Protein 3THF (pdb70)

Sequence (349 aa):
TNLIKQKMDELIKHLNQKIVSLKREQQTISEECSANDRLGQDLFAKLAEKVRPSEASKFRTHVDAVGNITSLLLSLSERLAQTESSLETRQQERGALESKRDLLYEQMEEAQRLKSDIERRGVSIAGLLAKNLSADMCADYDYFINMKAKLIADARDLAVRIKGSEEQLSSLSDANLIKQKMDELIKHLNQKIVSLKREQQTISEECSANDRLGQDLFAKLAEKVRPSEASKFRTHVDAVGNITSLLLSLSERLAQTESSLETRQQERGALESKRDLLYEQMEEAQRLKSDIERRGVSIAGLLAKNLSADMCADYDYFINMKAKLIADARDLAVRIKGSEEQLSSLSDA

CATH classification: 6.10.250.3120

B-factor: mean 75.66, std 25.63, range [20.0, 180.16]

Radius of gyration: 37.49 Å; Cα contacts (8 Å, |Δi|>4): 193; chains: 2; bounding box: 53×54×119 Å

Secondary structure (DSSP, 8-state):
--HHHHHHHHHHHHHHHHHHHHHHHHHHHHHHHHHHHHHHHHHHHHHHHHS-HHHHHHHHHHHHHHHHHHHHHHHHHHHHHHHHHHHHHHHHHHHHHHHHHHHHHHHHHHHHHHHHHHHHHHHHHHHHHHHHS-HHHHHHHHHHHHHHHHHHHHHHHHHHHHHHHHHHHHHHTT-/-HHHHHHHHHHHHHHHHHHHHHHHHHHHHHHHHHHHHHHHHHHHHHHHHS-HHHHHHHHHHHHHHHHHHHHHHHHHHHHHHHHHHHHHHHHHHHHHHHHHHHHHHHHHHHHHHHHHHHHHHHHHHHHHHHHS-HHHHHHHHHHHHHHHHHHHHHHHHHHHHHHHHHHHHHHHH-

GO terms:
  GO:0000902 cell morphogenesis (P, IDA)
  GO:0005911 cell-cell junction (C, IDA)
  GO:0005912 adherens junction (C, IDA)
  GO:0030864 cortical actin cytoskeleton (C, IDA)
  GO:0042249 establishment of planar polarity of embryonic epithelium (P, IMP)
  GO:0030950 establishment or maintenance of actin cytoskeleton polarity (P, IMP)
  GO:0071896 protein localization to adherens junction (P, IMP)
  GO:0090251 protein localization involved in establishment of planar polarity (P, IMP)
  GO:0042803 protein homodimerization activity (F, IDA)
  GO:0016324 apical plasma membrane (C, EXP)
  GO:0051015 actin filament binding (F, IMP)
  GO:0003383 apical constriction (P, IMP)
  GO:0030036 actin cytoskeleton organization (P, IMP)
  GO:0031032 actomyosin structure organization (P, IMP)
  GO:0048598 embryonic morphogenesis (P, IMP)
  GO:0019900 kinase binding (F, IPI)
  GO:0016324 apical plasma membrane (C, IDA)

Organism: Drosophila melanogaster (NCBI:txid7227)

Foldseek 3Di:
DDPVVVVVVVVVVVVVVVVVVVVVVVVVVVVVCVVVVVVVVVVLVVDVVVDDPVVSVVVVVVVVVVVVVVVVVVVVVVVVVVVVVVVVVVVVVVVVVVVVVVVVVVVVVVVVVVVVVVVVVVVVVLVVCVVPHDPVVSVVVVVVVVVVVVVVVVVVVVVVVVVVVVVVVVVVVVD/DCVVVVVVVVVVVVVVVVVVVVVVVVVVVVVVVVVVVVVVVVLVVVVVPDDPVVSVVVVVVVVVVVVVVVVVVVVVVVVVVVVVVVVVVVVVVVVVVVVVVVVVVVVVVVVVVVVVVVVVVVVVLVVCVVPHDPVVSVVVVVVVVVVVVVVVVVVVVVVVVVVVVVVVVVVVVD

Structure (mmCIF, N/CA/C/O backbone):
data_3THF
#
_entry.id   3THF
#
_cell.length_a   72.797
_cell.length_b   85.632
_cell.length_c   92.977
_cell.angle_alpha   90.000
_cell.angle_beta   90.000
_cell.angle_gamma   90.000
#
_symmetry.space_group_name_H-M   'P 21 21 2'
#
loop_
_atom_site.group_PDB
_atom_site.id
_atom_site.type_symbol
_atom_site.label_atom_id
_atom_site.label_alt_id
_atom_site.label_comp_id
_atom_site.label_asym_id
_atom_site.label_entity_id
_atom_site.label_seq_id
_atom_site.pdbx_PDB_ins_code
_atom_site.Cartn_x
_atom_site.Cartn_y
_atom_site.Cartn_z
_atom_site.occupancy
_atom_site.B_iso_or_equiv
_atom_site.auth_seq_id
_atom_site.auth_comp_id
_atom_site.auth_asym_id
_atom_site.auth_atom_id
_atom_site.pdbx_PDB_model_num
ATOM 1 N 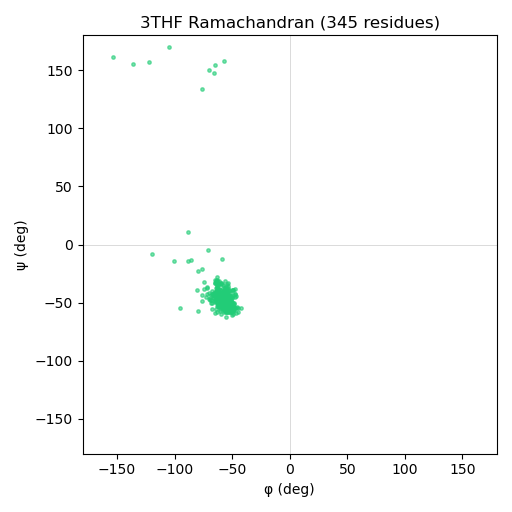N . THR A 1 10 ? 24.787 -24.646 13.165 1.00 95.66 1396 THR A N 1
ATOM 2 C CA . THR A 1 10 ? 24.788 -23.653 12.098 1.00 106.60 1396 THR A CA 1
ATOM 3 C C . THR A 1 10 ? 23.980 -22.419 12.494 1.00 98.20 1396 THR A C 1
ATOM 4 O O . THR A 1 10 ? 22.826 -22.529 12.904 1.00 87.72 1396 THR A O 1
ATOM 8 N N . ASN A 1 11 ? 24.597 -21.247 12.379 1.00 92.28 1397 ASN A N 1
ATOM 9 C CA . ASN A 1 11 ? 23.932 -19.995 12.729 1.00 92.43 1397 ASN A CA 1
ATOM 10 C C . ASN A 1 11 ? 22.933 -19.537 11.668 1.00 97.83 1397 ASN A C 1
ATOM 11 O O . ASN A 1 11 ? 23.239 -19.517 10.475 1.00 87.72 1397 ASN A O 1
ATOM 16 N N . LEU A 1 12 ? 21.747 -19.144 12.092 1.00 98.38 1398 LEU A N 1
ATOM 17 C CA . LEU A 1 12 ? 20.706 -18.771 11.161 1.00 92.11 1398 LEU A CA 1
ATOM 18 C C . LEU A 1 12 ? 21.175 -17.686 10.255 1.00 90.80 1398 LEU A C 1
ATOM 19 O O . LEU A 1 12 ? 21.157 -17.812 9.048 1.00 92.59 1398 LEU A O 1
ATOM 24 N N . ILE A 1 13 ? 21.592 -16.593 10.857 1.00 88.02 1399 ILE A N 1
ATOM 25 C CA . ILE A 1 13 ? 21.919 -15.402 10.081 1.00 88.48 1399 ILE A CA 1
ATOM 26 C C . ILE A 1 13 ? 22.939 -15.690 8.983 1.00 97.92 1399 ILE A C 1
ATOM 27 O O . ILE A 1 13 ? 22.746 -15.290 7.838 1.00 91.57 1399 ILE A O 1
ATOM 32 N N . LYS A 1 14 ? 24.019 -16.383 9.329 1.00 105.23 1400 LYS A N 1
ATOM 33 C CA . LYS A 1 14 ? 25.010 -16.781 8.337 1.00 103.76 1400 LYS A CA 1
ATOM 34 C C . LYS A 1 14 ? 24.296 -17.459 7.176 1.00 90.77 1400 LYS A C 1
ATOM 35 O O . LYS A 1 14 ? 24.484 -17.099 6.012 1.00 102.44 1400 LYS A O 1
ATOM 41 N N . GLN A 1 15 ? 23.467 -18.440 7.517 1.00 79.77 1401 GLN A N 1
ATOM 42 C CA . GLN A 1 15 ? 22.711 -19.218 6.544 1.00 73.96 1401 GLN A CA 1
ATOM 43 C C . GLN A 1 15 ? 21.886 -18.321 5.624 1.00 85.53 1401 GLN A C 1
ATOM 44 O O . GLN A 1 15 ? 21.977 -18.417 4.394 1.00 93.33 1401 GLN A O 1
ATOM 50 N N . LYS A 1 16 ? 21.085 -17.448 6.228 1.00 73.83 1402 LYS A N 1
ATOM 51 C CA . LYS A 1 16 ? 20.232 -16.541 5.469 1.00 76.65 1402 LYS A CA 1
ATOM 52 C C . LYS A 1 16 ? 21.047 -15.634 4.550 1.00 86.22 1402 LYS A C 1
ATOM 53 O O . LYS A 1 16 ? 20.599 -15.276 3.461 1.00 89.88 1402 LYS A O 1
ATOM 59 N N . MET A 1 17 ? 22.244 -15.269 4.996 1.00 83.43 1403 MET A N 1
ATOM 60 C CA . MET A 1 17 ? 23.135 -14.430 4.208 1.00 84.15 1403 MET A CA 1
ATOM 61 C C . MET A 1 17 ? 23.649 -15.186 2.993 1.00 84.07 1403 MET A C 1
ATOM 62 O O . MET A 1 17 ? 23.657 -14.660 1.882 1.00 91.23 1403 MET A O 1
ATOM 67 N N . ASP A 1 18 ? 24.081 -16.423 3.209 1.00 79.81 1404 ASP A N 1
ATOM 68 C CA . ASP A 1 18 ? 24.547 -17.260 2.114 1.00 87.69 1404 ASP A CA 1
ATOM 69 C C . ASP A 1 18 ? 23.436 -17.413 1.084 1.00 95.51 1404 ASP A C 1
ATOM 70 O O . ASP A 1 18 ? 23.658 -17.251 -0.122 1.00 102.60 1404 ASP A O 1
ATOM 75 N N . GLU A 1 19 ? 22.236 -17.716 1.569 1.00 86.49 1405 GLU A N 1
ATOM 76 C CA . GLU A 1 19 ? 21.073 -17.832 0.698 1.00 87.96 1405 GLU A CA 1
ATOM 77 C C . GLU A 1 19 ? 20.858 -16.540 -0.090 1.00 86.25 1405 GLU A C 1
ATOM 78 O O . GLU A 1 19 ? 20.578 -16.569 -1.292 1.00 87.17 1405 GLU A O 1
ATOM 84 N N . LEU A 1 20 ? 21.010 -15.411 0.595 1.00 83.65 1406 LEU A N 1
ATOM 85 C CA . LEU A 1 20 ? 20.820 -14.100 -0.015 1.00 90.00 1406 LEU A CA 1
ATOM 86 C C . LEU A 1 20 ? 21.797 -13.853 -1.162 1.00 89.72 1406 LEU A C 1
ATOM 87 O O . LEU A 1 20 ? 21.388 -13.523 -2.278 1.00 89.87 1406 LEU A O 1
ATOM 92 N N . ILE A 1 21 ? 23.089 -14.007 -0.884 1.00 82.50 1407 ILE A N 1
ATOM 93 C CA . ILE A 1 21 ? 24.109 -13.773 -1.898 1.00 86.99 1407 ILE A CA 1
ATOM 94 C C . ILE A 1 21 ? 23.983 -14.769 -3.046 1.00 96.79 1407 ILE A C 1
ATOM 95 O O . ILE A 1 21 ? 24.303 -14.443 -4.192 1.00 105.00 1407 ILE A O 1
ATOM 100 N N . LYS A 1 22 ? 23.518 -15.980 -2.750 1.00 96.42 1408 LYS A N 1
ATOM 101 C CA . LYS A 1 22 ? 23.284 -16.941 -3.820 1.00 96.45 1408 LYS A CA 1
ATOM 102 C C . LYS A 1 22 ? 22.152 -16.453 -4.720 1.00 92.98 1408 LYS A C 1
ATOM 103 O O . LYS A 1 22 ? 22.256 -16.515 -5.946 1.00 104.71 1408 LYS A 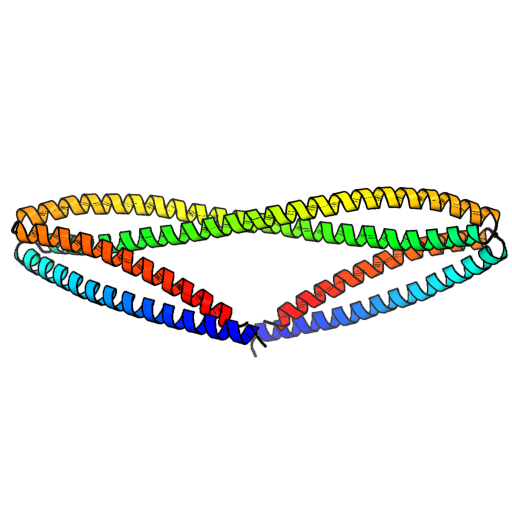O 1
ATOM 109 N N . HIS A 1 23 ? 21.077 -15.961 -4.108 1.00 80.05 1409 HIS A N 1
ATOM 110 C CA . HIS A 1 23 ? 19.984 -15.367 -4.873 1.00 86.83 1409 HIS A CA 1
ATOM 111 C C . HIS A 1 23 ? 20.507 -14.248 -5.772 1.00 82.70 1409 HIS A C 1
ATOM 112 O O . HIS A 1 23 ? 20.210 -14.205 -6.971 1.00 79.02 1409 HIS A O 1
ATOM 119 N N . LEU A 1 24 ? 21.291 -13.350 -5.183 1.00 83.04 1410 LEU A N 1
ATOM 120 C CA . LEU A 1 24 ? 21.890 -12.250 -5.930 1.00 89.50 1410 LEU A CA 1
ATOM 121 C C . LEU A 1 24 ? 22.686 -12.752 -7.129 1.00 96.44 1410 LEU A C 1
ATOM 122 O O . LEU A 1 24 ? 22.525 -12.250 -8.237 1.00 102.03 1410 LEU A O 1
ATOM 127 N N . ASN A 1 25 ? 23.544 -13.741 -6.905 1.00 97.28 1411 ASN A N 1
ATOM 128 C CA . ASN A 1 25 ? 24.300 -14.344 -7.995 1.00 100.31 1411 ASN A CA 1
ATOM 129 C C . ASN A 1 25 ? 23.382 -14.848 -9.101 1.00 103.37 1411 ASN A C 1
ATOM 130 O O . ASN A 1 25 ? 23.564 -14.516 -10.272 1.00 106.81 1411 ASN A O 1
ATOM 135 N N . GLN A 1 26 ? 22.391 -15.649 -8.720 1.00 103.06 1412 GLN A N 1
ATOM 136 C CA . GLN A 1 26 ? 21.422 -16.177 -9.676 1.00 102.69 1412 GLN A CA 1
ATOM 137 C C . GLN A 1 26 ? 20.829 -15.066 -10.544 1.00 93.11 1412 GLN A C 1
ATOM 138 O O . GLN A 1 26 ? 20.877 -15.126 -11.783 1.00 101.77 1412 GLN A O 1
ATOM 144 N N . LYS A 1 27 ? 20.283 -14.044 -9.891 1.00 78.84 1413 LYS A N 1
ATOM 145 C CA . LYS A 1 27 ? 19.626 -12.959 -10.614 1.00 86.58 1413 LYS A CA 1
ATOM 146 C C . LYS A 1 27 ? 20.602 -12.156 -11.476 1.00 87.90 1413 LYS A C 1
ATOM 147 O O . LYS A 1 27 ? 20.221 -11.619 -12.514 1.00 82.17 1413 LYS A O 1
ATOM 153 N N . ILE A 1 28 ? 21.856 -12.072 -11.043 1.00 84.78 1414 ILE A N 1
ATOM 154 C CA . ILE A 1 28 ? 22.882 -11.387 -11.822 1.00 85.90 1414 ILE A CA 1
ATOM 155 C C . ILE A 1 28 ? 23.171 -12.163 -13.096 1.00 92.42 1414 ILE A C 1
ATOM 156 O O . ILE A 1 28 ? 23.314 -11.585 -14.172 1.00 90.64 1414 ILE A O 1
ATOM 161 N N . VAL A 1 29 ? 23.256 -13.481 -12.963 1.00 86.94 1415 VAL A N 1
ATOM 162 C CA . VAL A 1 29 ? 23.437 -14.350 -14.113 1.00 81.68 1415 VAL A CA 1
ATOM 163 C C . VAL A 1 29 ? 22.290 -14.146 -15.094 1.00 87.93 1415 VAL A C 1
ATOM 164 O O . VAL A 1 29 ? 22.510 -13.885 -16.284 1.00 86.29 1415 VAL A O 1
ATOM 168 N N . SER A 1 30 ? 21.063 -14.249 -14.590 1.00 83.99 1416 SER A N 1
ATOM 169 C CA . SER A 1 30 ? 19.895 -14.067 -15.448 1.00 88.59 1416 SER A CA 1
ATOM 170 C C . SER A 1 30 ? 19.930 -12.708 -16.153 1.00 92.45 1416 SER A C 1
ATOM 171 O O . SER A 1 30 ? 19.634 -12.606 -17.350 1.00 99.70 1416 SER A O 1
ATOM 174 N N . LEU A 1 31 ? 20.296 -11.668 -15.409 1.00 79.38 1417 LEU A N 1
ATOM 175 C CA . LEU A 1 31 ? 20.389 -10.324 -15.971 1.00 90.27 1417 LEU A CA 1
ATOM 176 C C . LEU A 1 31 ? 21.415 -10.252 -17.095 1.00 92.81 1417 LEU A C 1
ATOM 177 O O . LEU A 1 31 ? 21.151 -9.668 -18.142 1.00 90.09 1417 LEU A O 1
ATOM 182 N N . LYS A 1 32 ? 22.587 -10.836 -16.868 1.00 91.87 1418 LYS A N 1
ATOM 183 C CA . LYS A 1 32 ? 23.603 -10.928 -17.907 1.00 89.81 1418 LYS A CA 1
ATOM 184 C C . LYS A 1 32 ? 23.002 -11.585 -19.141 1.00 80.61 1418 LYS A C 1
ATOM 185 O O . LYS A 1 32 ? 23.250 -11.161 -20.270 1.00 77.89 1418 LYS A O 1
ATOM 191 N N . ARG A 1 33 ? 22.208 -12.626 -18.908 1.00 71.13 1419 ARG A N 1
ATOM 192 C CA . ARG A 1 33 ? 21.536 -13.341 -19.985 1.00 72.33 1419 ARG A CA 1
ATOM 193 C C . ARG A 1 33 ? 20.654 -12.399 -20.814 1.00 86.60 1419 ARG A C 1
ATOM 194 O O . ARG A 1 33 ? 20.836 -12.258 -22.035 1.00 97.87 1419 ARG A O 1
ATOM 202 N N . GLU A 1 34 ? 19.709 -11.746 -20.144 1.00 75.02 1420 GLU A N 1
ATOM 203 C CA . GLU A 1 34 ? 18.797 -10.817 -20.810 1.00 80.42 1420 GLU A CA 1
ATOM 204 C C . GLU A 1 34 ? 19.570 -9.734 -21.568 1.00 76.75 1420 GLU A C 1
ATOM 205 O O . GLU A 1 34 ? 19.193 -9.329 -22.674 1.00 75.38 1420 GLU A O 1
ATOM 211 N N . GLN A 1 35 ? 20.662 -9.281 -20.960 1.00 77.25 1421 GLN A N 1
ATOM 212 C CA . GLN A 1 35 ? 21.524 -8.264 -21.545 1.00 79.49 1421 GLN A CA 1
ATOM 213 C C . GLN A 1 35 ? 22.143 -8.761 -22.845 1.00 80.88 1421 GLN A C 1
ATOM 214 O O . GLN A 1 35 ? 22.238 -8.018 -23.821 1.00 81.20 1421 GLN A O 1
ATOM 220 N N . GLN A 1 36 ? 22.565 -10.021 -22.848 1.00 82.43 1422 GLN A N 1
ATOM 221 C CA . GLN A 1 36 ? 23.107 -10.639 -24.051 1.00 85.65 1422 GLN A CA 1
ATOM 222 C C . GLN A 1 36 ? 22.033 -10.692 -25.131 1.00 83.09 1422 GLN A C 1
ATOM 223 O O . GLN A 1 36 ? 22.290 -10.376 -26.300 1.00 84.39 1422 GLN A O 1
ATOM 229 N N . THR A 1 37 ? 20.828 -11.091 -24.732 1.00 83.33 1423 THR A N 1
ATOM 230 C CA . THR A 1 37 ? 19.693 -11.079 -25.648 1.00 84.95 1423 THR A CA 1
ATOM 231 C C . THR A 1 37 ? 19.572 -9.718 -26.331 1.00 85.54 1423 THR A C 1
ATOM 232 O O . THR A 1 37 ? 19.603 -9.620 -27.566 1.00 89.88 1423 THR A O 1
ATOM 236 N N . ILE A 1 38 ? 19.438 -8.671 -25.521 1.00 70.10 1424 ILE A N 1
ATOM 237 C CA . ILE A 1 38 ? 19.366 -7.311 -26.047 1.00 75.45 1424 ILE A CA 1
ATOM 238 C C . ILE A 1 38 ? 20.520 -7.025 -27.007 1.00 80.47 1424 ILE A C 1
ATOM 239 O O . ILE A 1 38 ? 20.321 -6.448 -28.077 1.00 79.94 1424 ILE A O 1
ATOM 244 N N . SER A 1 39 ? 21.722 -7.442 -26.621 1.00 67.87 1425 SER A N 1
ATOM 245 C CA . SER A 1 39 ? 22.908 -7.261 -27.452 1.00 74.35 1425 SER A CA 1
ATOM 246 C C . SER A 1 39 ? 22.677 -7.808 -28.864 1.00 80.17 1425 SER A C 1
ATOM 247 O O . SER A 1 39 ? 22.821 -7.091 -29.870 1.00 66.89 1425 SER A O 1
ATOM 250 N N . GLU A 1 40 ? 22.308 -9.084 -28.930 1.00 74.20 1426 GLU A N 1
ATOM 251 C CA . GLU A 1 40 ? 22.058 -9.736 -30.210 1.00 78.82 1426 GLU A CA 1
ATOM 252 C C . GLU A 1 40 ? 20.954 -9.024 -30.998 1.00 87.49 1426 GLU A C 1
ATOM 253 O O . GLU A 1 40 ? 21.057 -8.847 -32.224 1.00 82.17 1426 GLU A O 1
ATOM 259 N N . GLU A 1 41 ? 19.905 -8.602 -30.295 1.00 85.72 1427 GLU A N 1
ATOM 260 C CA . GLU A 1 41 ? 18.856 -7.812 -30.933 1.00 84.49 1427 GLU A CA 1
ATOM 261 C C . GLU A 1 41 ? 19.448 -6.598 -31.642 1.00 72.51 1427 GLU A C 1
ATOM 262 O O . GLU A 1 41 ? 19.181 -6.364 -32.824 1.00 60.52 1427 GLU A O 1
ATOM 268 N N . CYS A 1 42 ? 20.250 -5.831 -30.908 1.00 59.71 1428 CYS A N 1
ATOM 269 C CA . CYS A 1 42 ? 20.932 -4.674 -31.472 1.00 58.60 1428 CYS A CA 1
ATOM 270 C C . CYS A 1 42 ? 21.700 -5.075 -32.725 1.00 71.78 1428 CYS A C 1
ATOM 271 O O . CYS A 1 42 ? 21.638 -4.388 -33.742 1.00 68.46 1428 CYS A O 1
ATOM 274 N N . SER A 1 43 ? 22.422 -6.189 -32.656 1.00 72.30 1429 SER A N 1
ATOM 275 C CA . SER A 1 43 ? 23.101 -6.686 -33.849 1.00 68.71 1429 SER A CA 1
ATOM 276 C C . SER A 1 43 ? 22.143 -6.785 -35.038 1.00 72.56 1429 SER A C 1
ATOM 277 O O . SER A 1 43 ? 22.393 -6.211 -36.109 1.00 84.18 1429 SER A O 1
ATOM 280 N N . ALA A 1 44 ? 21.041 -7.504 -34.843 1.00 66.55 1430 ALA A N 1
ATOM 281 C CA . ALA A 1 44 ? 20.051 -7.683 -35.908 1.00 70.11 1430 ALA A CA 1
ATOM 282 C C . ALA A 1 44 ? 19.536 -6.353 -36.474 1.00 66.94 1430 ALA A C 1
ATOM 283 O O . ALA A 1 44 ? 19.717 -6.046 -37.663 1.00 79.50 1430 ALA A O 1
ATOM 285 N N . ASN A 1 45 ? 18.891 -5.573 -35.612 1.00 66.43 1431 ASN A N 1
ATOM 286 C CA . ASN A 1 45 ? 18.361 -4.266 -35.984 1.00 64.43 1431 ASN A CA 1
ATOM 287 C C . ASN A 1 45 ? 19.393 -3.432 -36.747 1.00 71.23 1431 ASN A C 1
ATOM 288 O O . ASN A 1 45 ? 19.071 -2.723 -37.709 1.00 62.93 1431 ASN A O 1
ATOM 293 N N . ASP A 1 46 ? 20.644 -3.536 -36.315 1.00 74.44 1432 ASP A N 1
ATOM 294 C CA . ASP A 1 46 ? 21.739 -2.834 -36.963 1.00 64.85 1432 ASP A CA 1
ATOM 295 C C . ASP A 1 46 ? 21.989 -3.345 -38.376 1.00 66.82 1432 ASP A C 1
ATOM 296 O O . ASP A 1 46 ? 22.212 -2.551 -39.291 1.00 53.53 1432 ASP A O 1
ATOM 301 N N . ARG A 1 47 ? 21.956 -4.662 -38.563 1.00 65.71 1433 ARG A N 1
ATOM 302 C CA . ARG A 1 47 ? 22.051 -5.197 -39.919 1.00 75.79 1433 ARG A CA 1
ATOM 303 C C . ARG A 1 47 ? 20.929 -4.621 -40.777 1.00 77.32 1433 ARG A C 1
ATOM 304 O O . ARG A 1 47 ? 21.143 -4.253 -41.940 1.00 86.74 1433 ARG A O 1
ATOM 312 N N . LEU A 1 48 ? 19.735 -4.534 -40.195 1.00 60.14 1434 LEU A N 1
ATOM 313 C CA . LEU A 1 48 ? 18.616 -3.889 -40.877 1.00 64.11 1434 LEU A CA 1
ATOM 314 C C . LEU A 1 48 ? 19.053 -2.509 -41.369 1.00 58.56 1434 LEU A C 1
ATOM 315 O O . LEU A 1 48 ? 18.970 -2.188 -42.571 1.00 65.60 1434 LEU A O 1
ATOM 320 N N . GLY A 1 49 ? 19.522 -1.695 -40.427 1.00 43.74 1435 GLY A N 1
ATOM 321 C CA . GLY A 1 49 ? 20.037 -0.378 -40.759 1.00 53.18 1435 GLY A CA 1
ATOM 322 C C . GLY A 1 49 ? 20.975 -0.413 -41.952 1.00 58.36 1435 GLY A C 1
ATOM 323 O O . GLY A 1 49 ? 20.777 0.306 -42.927 1.00 54.09 1435 GLY A O 1
ATOM 324 N N . GLN A 1 50 ? 21.994 -1.263 -41.870 1.00 68.79 1436 GLN A N 1
ATOM 325 C CA . GLN A 1 50 ? 22.995 -1.394 -42.921 1.00 68.06 1436 GLN A CA 1
ATOM 326 C C . GLN A 1 50 ? 22.362 -1.651 -44.282 1.00 72.72 1436 GLN A C 1
ATOM 327 O O . GLN A 1 50 ? 22.739 -1.030 -45.278 1.00 69.17 1436 GLN A O 1
ATOM 333 N N . ASP A 1 51 ? 21.410 -2.577 -44.329 1.00 71.69 1437 ASP A N 1
ATOM 334 C CA . ASP A 1 51 ? 20.726 -2.875 -45.584 1.00 78.71 1437 ASP A CA 1
ATOM 335 C C . ASP A 1 51 ? 20.030 -1.626 -46.127 1.00 79.05 1437 ASP A C 1
ATOM 336 O O . ASP A 1 51 ? 20.243 -1.222 -47.289 1.00 76.20 1437 ASP A O 1
ATOM 341 N N . LEU A 1 52 ? 19.206 -1.013 -45.278 1.00 83.22 1438 LEU A N 1
ATOM 342 C CA . LEU A 1 52 ? 18.546 0.241 -45.637 1.00 76.71 1438 LEU A CA 1
ATOM 343 C C . LEU A 1 52 ? 19.537 1.202 -46.292 1.00 74.47 1438 LEU A C 1
ATOM 344 O O . LEU A 1 52 ? 19.323 1.693 -47.412 1.00 75.04 1438 LEU A O 1
ATOM 349 N N . PHE A 1 53 ? 20.630 1.458 -45.581 1.00 62.94 1439 PHE A N 1
ATOM 350 C CA . PHE A 1 53 ? 21.636 2.397 -46.044 1.00 63.03 1439 PHE A CA 1
ATOM 351 C C . PHE A 1 53 ? 22.278 1.978 -47.358 1.00 64.24 1439 PHE A C 1
ATOM 352 O O . PHE A 1 53 ? 22.690 2.826 -48.137 1.00 62.73 1439 PHE A O 1
ATOM 360 N N . ALA A 1 54 ? 22.395 0.676 -47.592 1.00 70.00 1440 ALA A N 1
ATOM 361 C CA . ALA A 1 54 ? 22.930 0.198 -48.860 1.00 66.30 1440 ALA A CA 1
ATOM 362 C C . ALA A 1 54 ? 21.987 0.628 -49.972 1.00 68.06 1440 ALA A C 1
ATOM 363 O O . ALA A 1 54 ? 22.402 1.256 -50.957 1.00 61.18 1440 ALA A O 1
ATOM 365 N N . LYS A 1 55 ? 20.708 0.301 -49.800 1.00 65.40 1441 LYS A N 1
ATOM 366 C CA . LYS A 1 55 ? 19.693 0.712 -50.767 1.00 72.92 1441 LYS A CA 1
ATOM 367 C C . LYS A 1 55 ? 19.783 2.212 -51.075 1.00 70.96 1441 LYS A C 1
ATOM 368 O O . LYS A 1 55 ? 20.016 2.635 -52.229 1.00 72.43 1441 LYS A O 1
ATOM 374 N N . LEU A 1 56 ? 19.597 3.016 -50.031 1.00 63.38 1442 LEU A N 1
ATOM 375 C CA . LEU A 1 56 ? 19.613 4.465 -50.188 1.00 55.23 1442 LEU A CA 1
ATOM 376 C C . LEU A 1 56 ? 20.885 4.921 -50.892 1.00 57.80 1442 LEU A C 1
ATOM 377 O O . LEU A 1 56 ? 20.843 5.734 -51.815 1.00 56.64 1442 LEU A O 1
ATOM 382 N N . ALA A 1 57 ? 22.015 4.387 -50.444 1.00 47.28 1443 ALA A N 1
ATOM 383 C CA . ALA A 1 57 ? 23.313 4.716 -51.013 1.00 51.11 1443 ALA A CA 1
ATOM 384 C C . ALA A 1 57 ? 23.307 4.495 -52.517 1.00 62.36 1443 ALA A C 1
ATOM 385 O O . ALA A 1 57 ? 23.841 5.308 -53.270 1.00 64.64 1443 ALA A O 1
ATOM 387 N N . GLU A 1 58 ? 22.708 3.388 -52.948 1.00 73.40 1444 GLU A N 1
ATOM 388 C CA . GLU A 1 58 ? 22.584 3.112 -54.373 1.00 73.97 1444 GLU A CA 1
ATOM 389 C C . GLU A 1 58 ? 21.754 4.190 -55.055 1.00 74.19 1444 GLU A C 1
ATOM 390 O O . GLU A 1 58 ? 22.129 4.704 -56.110 1.00 57.22 1444 GLU A O 1
ATOM 396 N N . LYS A 1 59 ? 20.631 4.551 -54.446 1.00 74.30 1445 LYS A N 1
ATOM 397 C CA . LYS A 1 59 ? 19.704 5.454 -55.134 1.00 57.93 1445 LYS A CA 1
ATOM 398 C C . LYS A 1 59 ? 19.927 6.962 -54.941 1.00 55.77 1445 LYS A C 1
ATOM 399 O O . LYS A 1 59 ? 19.074 7.758 -55.334 1.00 57.66 1445 LYS A O 1
ATOM 405 N N . VAL A 1 60 ? 21.055 7.368 -54.361 1.00 66.03 1446 VAL A N 1
ATOM 406 C CA . VAL A 1 60 ? 21.193 8.766 -53.942 1.00 53.17 1446 VAL A CA 1
ATOM 407 C C . VAL A 1 60 ? 22.632 9.287 -53.881 1.00 46.39 1446 VAL A C 1
ATOM 408 O O . VAL A 1 60 ? 23.587 8.510 -53.825 1.00 64.35 1446 VAL A O 1
ATOM 412 N N . ARG A 1 61 ? 22.769 10.612 -53.881 1.00 44.59 1447 ARG A N 1
ATOM 413 C CA . ARG A 1 61 ? 24.073 11.275 -53.838 1.00 47.19 1447 ARG A CA 1
ATOM 414 C C . ARG A 1 61 ? 24.797 11.015 -52.513 1.00 58.01 1447 ARG A C 1
ATOM 415 O O . ARG A 1 61 ? 24.159 10.886 -51.464 1.00 47.06 1447 ARG A O 1
ATOM 423 N N . PRO A 1 62 ? 26.139 10.951 -52.558 1.00 63.47 1448 PRO A N 1
ATOM 424 C CA . PRO A 1 62 ? 26.959 10.572 -51.397 1.00 43.62 1448 PRO A CA 1
ATOM 425 C C . PRO A 1 62 ? 26.719 11.440 -50.163 1.00 53.37 1448 PRO A C 1
ATOM 426 O O . PRO A 1 62 ? 26.675 10.907 -49.054 1.00 61.18 1448 PRO A O 1
ATOM 430 N N . SER A 1 63 ? 26.564 12.749 -50.345 1.00 60.83 1449 SER A N 1
ATOM 431 C CA . SER A 1 63 ? 26.365 13.645 -49.208 1.00 56.90 1449 SER A CA 1
ATOM 432 C C . SER A 1 63 ? 25.066 13.318 -48.483 1.00 59.60 1449 SER A C 1
ATOM 433 O O . SER A 1 63 ? 24.987 13.402 -47.259 1.00 62.81 1449 SER A O 1
ATOM 436 N N . GLU A 1 64 ? 24.046 12.955 -49.252 1.00 54.30 1450 GLU A N 1
ATOM 437 C CA . GLU A 1 64 ? 22.751 12.601 -48.685 1.00 57.84 1450 GLU A CA 1
ATOM 438 C C . GLU A 1 64 ? 22.836 11.298 -47.887 1.00 46.43 1450 GLU A C 1
ATOM 439 O O . GLU A 1 64 ? 22.240 11.171 -46.813 1.00 42.31 1450 GLU A O 1
ATOM 445 N N . ALA A 1 65 ? 23.594 10.341 -48.414 1.00 42.36 1451 ALA A N 1
ATOM 446 C CA . ALA A 1 65 ? 23.848 9.088 -47.716 1.00 49.24 1451 ALA A CA 1
ATOM 447 C C . ALA A 1 65 ? 24.569 9.376 -46.403 1.00 49.50 1451 ALA A C 1
ATOM 448 O O . ALA A 1 65 ? 24.266 8.784 -45.365 1.00 60.17 1451 ALA A O 1
ATOM 450 N N . SER A 1 66 ? 25.522 10.301 -46.461 1.00 45.65 1452 SER A N 1
ATOM 451 C CA . SER A 1 66 ? 26.258 10.726 -45.276 1.00 45.76 1452 SER A CA 1
ATOM 452 C C . SER A 1 66 ? 25.347 11.364 -44.234 1.00 51.00 1452 SER A C 1
ATOM 453 O O . SER A 1 66 ? 25.491 11.104 -43.042 1.00 49.65 1452 SER A O 1
ATOM 456 N N . LYS A 1 67 ? 24.423 12.211 -44.683 1.00 40.06 1453 LYS A N 1
ATOM 457 C CA . LYS A 1 67 ? 23.457 12.825 -43.781 1.00 37.72 1453 LYS A CA 1
ATOM 458 C C . LYS A 1 67 ? 22.611 11.752 -43.116 1.00 50.55 1453 LYS A C 1
ATOM 459 O O . LYS A 1 67 ? 22.379 11.792 -41.910 1.00 58.73 1453 LYS A O 1
ATOM 465 N N . PHE A 1 68 ? 22.144 10.794 -43.910 1.00 50.16 1454 PHE A N 1
ATOM 466 C CA . PHE A 1 68 ? 21.384 9.681 -43.359 1.00 51.11 1454 PHE A CA 1
ATOM 467 C C . PHE A 1 68 ? 22.175 8.989 -42.251 1.00 49.59 1454 PHE A C 1
ATOM 468 O O . PHE A 1 68 ? 21.701 8.864 -41.120 1.00 42.53 1454 PHE A O 1
ATOM 476 N N . ARG A 1 69 ? 23.382 8.545 -42.589 1.00 33.75 1455 ARG A N 1
ATOM 477 C CA . ARG A 1 69 ? 24.246 7.874 -41.629 1.00 42.57 1455 ARG A CA 1
ATOM 478 C C . ARG A 1 69 ? 24.383 8.696 -40.347 1.00 57.70 1455 ARG A C 1
ATOM 479 O O . ARG A 1 69 ? 24.227 8.179 -39.236 1.00 59.43 1455 ARG A O 1
ATOM 487 N N . THR A 1 70 ? 24.664 9.983 -40.519 1.00 55.94 1456 THR A N 1
ATOM 488 C CA . THR A 1 70 ? 24.881 10.900 -39.407 1.00 45.29 1456 THR A CA 1
ATOM 489 C C . THR A 1 70 ? 23.663 11.015 -38.499 1.00 45.41 1456 THR A C 1
ATOM 490 O O . THR A 1 70 ? 23.791 11.037 -37.278 1.00 44.30 1456 THR A O 1
ATOM 494 N N . HIS A 1 71 ? 22.483 11.096 -39.097 1.00 38.28 1457 HIS A N 1
ATOM 495 C CA . HIS A 1 71 ? 21.259 11.163 -38.320 1.00 43.60 1457 HIS A CA 1
ATOM 496 C C . HIS A 1 71 ? 21.056 9.867 -37.548 1.00 45.68 1457 HIS A C 1
ATOM 497 O O . HIS A 1 71 ? 20.791 9.879 -36.344 1.00 55.65 1457 HIS A O 1
ATOM 504 N N . VAL A 1 72 ? 21.194 8.748 -38.251 1.00 41.70 1458 VAL A N 1
ATOM 505 C CA . VAL A 1 72 ? 21.075 7.431 -37.636 1.00 44.90 1458 VAL A CA 1
ATOM 506 C C . VAL A 1 72 ? 21.993 7.307 -36.419 1.00 57.14 1458 VAL A C 1
ATOM 507 O O . VAL A 1 72 ? 21.609 6.738 -35.397 1.00 51.47 1458 VAL A O 1
ATOM 511 N N . ASP A 1 73 ? 23.201 7.850 -36.528 1.00 42.92 1459 ASP A N 1
ATOM 512 C CA . ASP A 1 73 ? 24.133 7.834 -35.409 1.00 46.97 1459 ASP A CA 1
ATOM 513 C C . ASP A 1 73 ? 23.709 8.793 -34.290 1.00 54.09 1459 ASP A C 1
ATOM 514 O O . ASP A 1 73 ? 23.864 8.493 -33.099 1.00 45.06 1459 ASP A O 1
ATOM 519 N N . ALA A 1 74 ? 23.168 9.941 -34.685 1.00 49.97 1460 ALA A N 1
ATOM 520 C CA . ALA A 1 74 ? 22.785 10.984 -33.744 1.00 42.02 1460 ALA A CA 1
ATOM 521 C C . ALA A 1 74 ? 21.641 10.531 -32.852 1.00 52.00 1460 ALA A C 1
ATOM 522 O O . ALA A 1 74 ? 21.641 10.801 -31.657 1.00 46.74 1460 ALA A O 1
ATOM 524 N N . VAL A 1 75 ? 20.662 9.850 -33.435 1.00 59.50 1461 VAL A N 1
ATOM 525 C CA . VAL A 1 75 ? 19.556 9.318 -32.650 1.00 58.07 1461 VAL A CA 1
ATOM 526 C C . VAL A 1 75 ? 20.090 8.503 -31.474 1.00 59.61 1461 VAL A C 1
ATOM 527 O O . VAL A 1 75 ? 19.767 8.773 -30.310 1.00 57.98 1461 VAL A O 1
ATOM 531 N N . GLY A 1 76 ? 20.923 7.516 -31.789 1.00 53.23 1462 GLY A N 1
ATOM 532 C CA . GLY A 1 76 ? 21.541 6.686 -30.775 1.00 55.61 1462 GLY A CA 1
ATOM 533 C C . GLY A 1 76 ? 22.313 7.499 -29.754 1.00 49.88 1462 GLY A C 1
ATOM 534 O O . GLY A 1 76 ? 22.064 7.401 -28.546 1.00 48.82 1462 GLY A O 1
ATOM 535 N N . ASN A 1 77 ? 23.247 8.313 -30.241 1.00 35.28 1463 ASN A N 1
ATOM 536 C CA . ASN A 1 77 ? 24.086 9.111 -29.356 1.00 45.23 1463 ASN A CA 1
ATOM 537 C C . ASN A 1 77 ? 23.294 9.963 -28.359 1.00 52.76 1463 ASN A C 1
ATOM 538 O O . ASN A 1 77 ? 23.602 9.980 -27.168 1.00 44.93 1463 ASN A O 1
ATOM 543 N N . ILE A 1 78 ? 22.278 10.664 -28.850 1.00 40.75 1464 ILE A N 1
ATOM 544 C CA . ILE A 1 78 ? 21.491 11.551 -28.010 1.00 46.26 1464 ILE A CA 1
ATOM 545 C C . ILE A 1 78 ? 20.610 10.758 -27.051 1.00 60.81 1464 ILE A C 1
ATOM 546 O O . ILE A 1 78 ? 20.408 11.164 -25.903 1.00 59.13 1464 ILE A O 1
ATOM 551 N N . THR A 1 79 ? 20.089 9.626 -27.518 1.00 52.57 1465 THR A N 1
ATOM 552 C CA . THR A 1 79 ? 19.362 8.729 -26.629 1.00 53.98 1465 THR A CA 1
ATOM 553 C C . THR A 1 79 ? 20.253 8.404 -25.432 1.00 52.43 1465 THR A C 1
ATOM 554 O O . THR A 1 79 ? 19.866 8.601 -24.269 1.00 53.39 1465 THR A O 1
ATOM 558 N N . SER A 1 80 ? 21.461 7.930 -25.727 1.00 39.91 1466 SER A N 1
ATOM 559 C CA . SER A 1 80 ? 22.418 7.592 -24.682 1.00 51.18 1466 SER A CA 1
ATOM 560 C C . SER A 1 80 ? 22.697 8.770 -23.751 1.00 60.68 1466 SER A C 1
ATOM 561 O O . SER A 1 80 ? 22.665 8.625 -22.527 1.00 65.66 1466 SER A O 1
ATOM 564 N N . LEU A 1 81 ? 22.966 9.933 -24.336 1.00 47.66 1467 LEU A N 1
ATOM 565 C CA . LEU A 1 81 ? 23.315 11.116 -23.560 1.00 54.02 1467 LEU A CA 1
ATOM 566 C C . LEU A 1 81 ? 22.207 11.483 -22.578 1.00 57.66 1467 LEU A C 1
ATOM 567 O O . LEU A 1 81 ? 22.457 11.650 -21.384 1.00 57.49 1467 LEU A O 1
ATOM 572 N N . LEU A 1 82 ? 20.985 11.609 -23.087 1.00 47.15 1468 LEU A N 1
ATOM 573 C CA . LEU A 1 82 ? 19.844 11.938 -22.242 1.00 43.35 1468 LEU A CA 1
ATOM 574 C C . LEU A 1 82 ? 19.652 10.901 -21.142 1.00 55.26 1468 LEU A C 1
ATOM 575 O O . LEU A 1 82 ? 19.412 11.248 -19.982 1.00 51.10 1468 LEU A O 1
ATOM 580 N N . LEU A 1 83 ? 19.766 9.627 -21.505 1.00 45.41 1469 LEU A N 1
ATOM 581 C CA . LEU A 1 83 ? 19.670 8.562 -20.512 1.00 49.14 1469 LEU A CA 1
ATOM 582 C C . LEU A 1 83 ? 20.682 8.733 -19.369 1.00 59.28 1469 LEU A C 1
ATOM 583 O O . LEU A 1 83 ? 20.307 8.774 -18.190 1.00 57.93 1469 LEU A O 1
ATOM 588 N N . SER A 1 84 ? 21.960 8.846 -19.717 1.00 52.81 1470 SER A N 1
ATOM 589 C CA . SER A 1 84 ? 23.009 8.947 -18.707 1.00 52.03 1470 SER A CA 1
ATOM 590 C C . SER A 1 84 ? 22.882 10.227 -17.879 1.00 59.31 1470 SER A C 1
ATOM 591 O O . SER A 1 84 ? 23.220 10.246 -16.692 1.00 54.74 1470 SER A O 1
ATOM 594 N N . LEU A 1 85 ? 22.399 11.297 -18.503 1.00 55.37 1471 LEU A N 1
ATOM 595 C CA . LEU A 1 85 ? 22.201 12.548 -17.781 1.00 53.02 1471 LEU A CA 1
ATOM 596 C C . LEU A 1 85 ? 21.069 12.416 -16.771 1.00 59.71 1471 LEU A C 1
ATOM 597 O O . LEU A 1 85 ? 21.184 12.881 -15.638 1.00 68.18 1471 LEU A O 1
ATOM 602 N N . SER A 1 86 ? 19.977 11.780 -17.179 1.00 54.44 1472 SER A N 1
ATOM 603 C CA . SER A 1 86 ? 18.865 11.570 -16.267 1.00 49.76 1472 SER A CA 1
ATOM 604 C C . SER A 1 86 ? 19.320 10.689 -15.102 1.00 59.50 1472 SER A C 1
ATOM 605 O O . SER A 1 86 ? 18.953 10.926 -13.947 1.00 53.07 1472 SER A O 1
ATOM 608 N N . GLU A 1 87 ? 20.130 9.680 -15.410 1.00 53.68 1473 GLU A N 1
ATOM 609 C CA . GLU A 1 87 ? 20.689 8.811 -14.377 1.00 61.84 1473 GLU A CA 1
ATOM 610 C C . GLU A 1 87 ? 21.522 9.602 -13.366 1.00 62.79 1473 GLU A C 1
ATOM 611 O O . GLU A 1 87 ? 21.220 9.607 -12.168 1.00 63.38 1473 GLU A O 1
ATOM 617 N N . ARG A 1 88 ? 22.565 10.270 -13.856 1.00 52.75 1474 ARG A N 1
ATOM 618 C CA . ARG A 1 88 ? 23.434 11.080 -13.006 1.00 57.58 1474 ARG A CA 1
ATOM 619 C C . ARG A 1 88 ? 22.631 12.063 -12.162 1.00 60.27 1474 ARG A C 1
ATOM 620 O O . ARG A 1 88 ? 22.911 12.260 -10.977 1.00 71.95 1474 ARG A O 1
ATOM 628 N N . LEU A 1 89 ? 21.632 12.675 -12.783 1.00 55.64 1475 LEU A N 1
ATOM 629 C CA . LEU A 1 89 ? 20.762 13.622 -1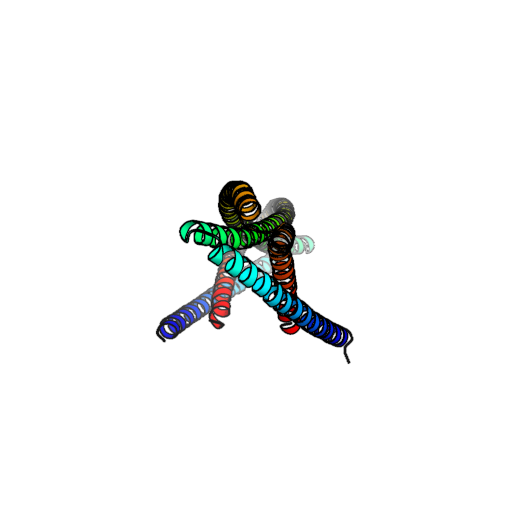2.101 1.00 64.66 1475 LEU A CA 1
ATOM 630 C C . LEU A 1 89 ? 20.070 12.938 -10.926 1.00 69.76 1475 LEU A C 1
ATOM 631 O O . LEU A 1 89 ? 20.103 13.430 -9.794 1.00 73.35 1475 LEU A O 1
ATOM 636 N N . ALA A 1 90 ? 19.446 11.799 -11.207 1.00 61.25 1476 ALA A N 1
ATOM 637 C CA . ALA A 1 90 ? 18.772 11.019 -10.179 1.00 50.95 1476 ALA A CA 1
ATOM 638 C C . ALA A 1 90 ? 19.708 10.719 -9.012 1.00 71.42 1476 ALA A C 1
ATOM 639 O O . ALA A 1 90 ? 19.416 11.066 -7.863 1.00 75.98 1476 ALA A O 1
ATOM 641 N N . GLN A 1 91 ? 20.831 10.071 -9.310 1.00 71.07 1477 GLN A N 1
ATOM 642 C CA . GLN A 1 91 ? 21.813 9.749 -8.278 1.00 70.36 1477 GLN A CA 1
ATOM 643 C C . GLN A 1 91 ? 22.164 10.976 -7.441 1.00 74.72 1477 GLN A C 1
ATOM 644 O O . GLN A 1 91 ? 22.203 10.913 -6.210 1.00 75.62 1477 GLN A O 1
ATOM 650 N N . THR A 1 92 ? 22.413 12.094 -8.115 1.00 75.37 1478 THR A N 1
ATOM 651 C CA . THR A 1 92 ? 22.732 13.338 -7.428 1.00 77.81 1478 THR A CA 1
ATOM 652 C C . THR A 1 92 ? 21.635 13.733 -6.442 1.00 80.97 1478 THR A C 1
ATOM 653 O O . THR A 1 92 ? 21.911 14.064 -5.283 1.00 81.93 1478 THR A O 1
ATOM 657 N N . GLU A 1 93 ? 20.388 13.686 -6.899 1.00 74.34 1479 GLU A N 1
ATOM 658 C CA . GLU A 1 93 ? 19.269 14.061 -6.043 1.00 75.67 1479 GLU A CA 1
ATOM 659 C C . GLU A 1 93 ? 19.108 13.113 -4.856 1.00 70.99 1479 GLU A C 1
ATOM 660 O O . GLU A 1 93 ? 18.696 13.532 -3.772 1.00 74.49 1479 GLU A O 1
ATOM 666 N N . SER A 1 94 ? 19.439 11.841 -5.061 1.00 62.79 1480 SER A N 1
ATOM 667 C CA . SER A 1 94 ? 19.353 10.859 -3.986 1.00 64.80 1480 SER A CA 1
ATOM 668 C C . SER A 1 94 ? 20.513 11.025 -3.009 1.00 80.35 1480 SER A C 1
ATOM 669 O O . SER A 1 94 ? 20.447 10.569 -1.868 1.00 84.57 1480 SER A O 1
ATOM 672 N N . SER A 1 95 ? 21.583 11.668 -3.464 1.00 72.08 1481 SER A N 1
ATOM 673 C CA . SER A 1 95 ? 22.674 12.031 -2.569 1.00 67.92 1481 SER A CA 1
ATOM 674 C C . SER A 1 95 ? 22.268 13.235 -1.726 1.00 70.47 1481 SER A C 1
ATOM 675 O O . SER A 1 95 ? 22.511 13.275 -0.514 1.00 73.98 1481 SER A O 1
ATOM 678 N N . LEU A 1 96 ? 21.643 14.213 -2.375 1.00 68.88 1482 LEU A N 1
ATOM 679 C CA . LEU A 1 96 ? 21.121 15.379 -1.668 1.00 73.25 1482 LEU A CA 1
ATOM 680 C C . LEU A 1 96 ? 20.121 14.976 -0.587 1.00 71.25 1482 LEU A C 1
ATOM 681 O O . LEU A 1 96 ? 20.219 15.422 0.563 1.00 78.28 1482 LEU A O 1
ATOM 686 N N . GLU A 1 97 ? 19.165 14.126 -0.955 1.00 82.65 1483 GLU A N 1
ATOM 687 C CA . GLU A 1 97 ? 18.153 13.671 -0.005 1.00 96.60 1483 GLU A CA 1
ATOM 688 C C . GLU A 1 97 ? 18.799 13.096 1.257 1.00 89.21 1483 GLU A C 1
ATOM 689 O O . GLU A 1 97 ? 18.258 13.224 2.355 1.00 76.06 1483 GLU A O 1
ATOM 695 N N . THR A 1 98 ? 19.958 12.467 1.091 1.00 84.34 1484 THR A N 1
ATOM 696 C CA . THR A 1 98 ? 20.684 11.888 2.211 1.00 78.26 1484 THR A CA 1
ATOM 697 C C . THR A 1 98 ? 21.397 12.962 3.020 1.00 87.21 1484 THR A C 1
ATOM 698 O O . THR A 1 98 ? 21.292 13.002 4.250 1.00 84.52 1484 THR A O 1
ATOM 702 N N . ARG A 1 99 ? 22.122 13.835 2.328 1.00 92.26 1485 ARG A N 1
ATOM 703 C CA . ARG A 1 99 ? 22.807 14.935 2.997 1.00 100.37 1485 ARG A CA 1
ATOM 704 C C . ARG A 1 99 ? 21.806 15.805 3.749 1.00 106.94 1485 ARG A C 1
ATOM 705 O O . ARG A 1 99 ? 22.184 16.648 4.562 1.00 111.40 1485 ARG A O 1
ATOM 713 N N . GLN A 1 100 ? 20.525 15.592 3.469 1.00 105.37 1486 GLN A N 1
ATOM 714 C CA . GLN A 1 100 ? 19.462 16.263 4.205 1.00 103.72 1486 GLN A CA 1
ATOM 715 C C . GLN A 1 100 ? 19.228 15.569 5.548 1.00 101.81 1486 GLN A C 1
ATOM 716 O O . GLN A 1 100 ? 19.332 16.185 6.615 1.00 100.03 1486 GLN A O 1
ATOM 722 N N . GLN A 1 101 ? 18.920 14.278 5.482 1.00 92.40 1487 GLN A N 1
ATOM 723 C CA . GLN A 1 101 ? 18.605 13.491 6.669 1.00 85.29 1487 GLN A CA 1
ATOM 724 C C . GLN A 1 101 ? 19.770 13.410 7.652 1.00 87.83 1487 GLN A C 1
ATOM 725 O O . GLN A 1 101 ? 19.577 13.547 8.862 1.00 102.86 1487 GLN A O 1
ATOM 731 N N . GLU A 1 102 ? 20.976 13.187 7.138 1.00 77.92 1488 GLU A N 1
ATOM 732 C CA . GLU A 1 102 ? 22.160 13.170 7.991 1.00 88.65 1488 GLU A CA 1
ATOM 733 C C . GLU A 1 102 ? 22.250 14.479 8.774 1.00 88.86 1488 GLU A C 1
ATOM 734 O O . GLU A 1 102 ? 22.460 14.484 9.993 1.00 68.51 1488 GLU A O 1
ATOM 740 N N . ARG A 1 103 ? 22.070 15.585 8.058 1.00 80.53 1489 ARG A N 1
ATOM 741 C CA . ARG A 1 103 ? 22.096 16.916 8.650 1.00 74.05 1489 ARG A CA 1
ATOM 742 C C . ARG A 1 103 ? 21.038 17.069 9.745 1.00 75.06 1489 ARG A C 1
ATOM 743 O O . ARG A 1 103 ? 21.324 17.587 10.826 1.00 76.19 1489 ARG A O 1
ATOM 751 N N . GLY A 1 104 ? 19.820 16.615 9.459 1.00 75.15 1490 GLY A N 1
ATOM 752 C CA . GLY A 1 104 ? 18.740 16.671 10.429 1.00 64.74 1490 GLY A CA 1
ATOM 753 C C . GLY A 1 104 ? 19.064 15.909 11.703 1.00 74.70 1490 GLY A C 1
ATOM 754 O O . GLY A 1 104 ? 18.904 16.427 12.818 1.00 70.17 1490 GLY A O 1
ATOM 755 N N . ALA A 1 105 ? 19.524 14.672 11.540 1.00 68.36 1491 ALA A N 1
ATOM 756 C CA . ALA A 1 105 ? 19.913 13.851 12.682 1.00 73.35 1491 ALA A CA 1
ATOM 757 C C . ALA A 1 105 ? 20.977 14.558 13.511 1.00 74.49 1491 ALA A C 1
ATOM 758 O O . ALA A 1 105 ? 20.803 14.772 14.716 1.00 75.44 1491 ALA A O 1
ATOM 760 N N . LEU A 1 106 ? 22.076 14.925 12.857 1.00 67.75 1492 LEU A N 1
ATOM 761 C CA . LEU A 1 106 ? 23.148 15.637 13.538 1.00 71.41 1492 LEU A CA 1
ATOM 762 C C . LEU A 1 106 ? 22.607 16.823 14.327 1.00 77.77 1492 LEU A C 1
ATOM 763 O O . LEU A 1 106 ? 23.003 17.047 15.471 1.00 81.35 1492 LEU A O 1
ATOM 768 N N . GLU A 1 107 ? 21.699 17.577 13.717 1.00 65.87 1493 GLU A N 1
ATOM 769 C CA . GLU A 1 107 ? 21.119 18.738 14.381 1.00 76.19 1493 GLU A CA 1
ATOM 770 C C . GLU A 1 107 ? 20.321 18.347 15.624 1.00 83.21 1493 GLU A C 1
ATOM 771 O O . GLU A 1 107 ? 20.374 19.038 16.645 1.00 89.36 1493 GLU A O 1
ATOM 777 N N . SER A 1 108 ? 19.596 17.234 15.546 1.00 80.74 1494 SER A N 1
ATOM 778 C CA . SER A 1 108 ? 18.904 16.715 16.724 1.00 80.16 1494 SER A CA 1
ATOM 779 C C . SER A 1 108 ? 19.899 16.402 17.844 1.00 80.90 1494 SER A C 1
ATOM 780 O O . SER A 1 108 ? 19.715 16.819 18.999 1.00 76.79 1494 SER A O 1
ATOM 783 N N . LYS A 1 109 ? 20.954 15.669 17.496 1.00 78.62 1495 LYS A N 1
ATOM 784 C CA . LYS A 1 109 ? 22.010 15.365 18.456 1.00 87.89 1495 LYS A CA 1
ATOM 785 C C . LYS A 1 109 ? 22.533 16.642 19.109 1.00 86.88 1495 LYS A C 1
ATOM 786 O O . LYS A 1 109 ? 22.713 16.703 20.329 1.00 76.52 1495 LYS A O 1
ATOM 792 N N . ARG A 1 110 ? 22.770 17.661 18.290 1.00 81.96 1496 ARG A N 1
ATOM 793 C CA . ARG A 1 110 ? 23.235 18.949 18.786 1.00 70.68 1496 ARG A CA 1
ATOM 794 C C . ARG A 1 110 ? 22.239 19.548 19.775 1.00 75.80 1496 ARG A C 1
ATOM 795 O O . ARG A 1 110 ? 22.632 20.132 20.783 1.00 86.21 1496 ARG A O 1
ATOM 803 N N . ASP A 1 111 ? 20.950 19.402 19.483 1.00 75.34 1497 ASP A N 1
ATOM 804 C CA . ASP A 1 111 ? 19.913 19.863 20.401 1.00 75.98 1497 ASP A CA 1
ATOM 805 C C . ASP A 1 111 ? 20.074 19.180 21.754 1.00 77.45 1497 ASP A C 1
ATOM 806 O O . ASP A 1 111 ? 20.172 19.841 22.802 1.00 81.19 1497 ASP A O 1
ATOM 811 N N . LEU A 1 112 ? 20.106 17.850 21.728 1.00 71.80 1498 LEU A N 1
ATOM 812 C CA . LEU A 1 112 ? 20.293 17.082 22.955 1.00 79.77 1498 LEU A CA 1
ATOM 813 C C . LEU A 1 112 ? 21.503 17.577 23.745 1.00 78.79 1498 LEU A C 1
ATOM 814 O O . LEU A 1 112 ? 21.406 17.842 24.947 1.00 76.20 1498 LEU A O 1
ATOM 819 N N . LEU A 1 113 ? 22.637 17.706 23.063 1.00 76.67 1499 LEU A N 1
ATOM 820 C CA . LEU A 1 113 ? 23.859 18.185 23.699 1.00 71.45 1499 LEU A CA 1
ATOM 821 C C . LEU A 1 113 ? 23.683 19.562 24.334 1.00 78.03 1499 LEU A C 1
ATOM 822 O O . LEU A 1 113 ? 24.200 19.820 25.421 1.00 72.56 1499 LEU A O 1
ATOM 827 N N . TYR A 1 114 ? 22.960 20.445 23.653 1.00 72.55 1500 TYR A N 1
ATOM 828 C CA . TYR A 1 114 ? 22.708 21.782 24.184 1.00 74.53 1500 TYR A CA 1
ATOM 829 C C . TYR A 1 114 ? 21.890 21.732 25.472 1.00 80.78 1500 TYR A C 1
ATOM 830 O O . TYR A 1 114 ? 22.228 22.395 26.461 1.00 73.81 1500 TYR A O 1
ATOM 839 N N . GLU A 1 115 ? 20.820 20.942 25.459 1.00 86.32 1501 GLU A N 1
ATOM 840 C CA . GLU A 1 115 ? 20.011 20.768 26.661 1.00 81.00 1501 GLU A CA 1
ATOM 841 C C . GLU A 1 115 ? 20.881 20.248 27.807 1.00 83.67 1501 GLU A C 1
ATOM 842 O O . GLU A 1 115 ? 20.856 20.783 28.929 1.00 85.28 1501 GLU A O 1
ATOM 848 N N . GLN A 1 116 ? 21.666 19.213 27.511 1.00 72.21 1502 GLN A N 1
ATOM 849 C CA . GLN A 1 116 ? 22.578 18.644 28.498 1.00 66.39 1502 GLN A CA 1
ATOM 850 C C . GLN A 1 116 ? 23.529 19.696 29.058 1.00 65.14 1502 GLN A C 1
ATOM 851 O O . GLN A 1 116 ? 23.855 19.675 30.244 1.00 61.60 1502 GLN A O 1
ATOM 857 N N . MET A 1 117 ? 23.974 20.608 28.198 1.00 60.80 1503 MET A N 1
ATOM 858 C CA . MET A 1 117 ? 24.893 21.667 28.603 1.00 65.02 1503 MET A CA 1
ATOM 859 C C . MET A 1 117 ? 24.229 22.660 29.546 1.00 73.99 1503 MET A C 1
ATOM 860 O O . MET A 1 117 ? 24.796 23.016 30.578 1.00 79.12 1503 MET A O 1
ATOM 865 N N . GLU A 1 118 ? 23.031 23.114 29.192 1.00 71.75 1504 GLU A N 1
ATOM 866 C CA . GLU A 1 118 ? 22.285 24.005 30.075 1.00 84.65 1504 GLU A CA 1
ATOM 867 C C . GLU A 1 118 ? 22.118 23.351 31.448 1.00 82.46 1504 GLU A C 1
ATOM 868 O O . GLU A 1 118 ? 22.425 23.953 32.494 1.00 87.16 1504 GLU A O 1
ATOM 874 N N . GLU A 1 119 ? 21.648 22.106 31.433 1.00 75.73 1505 GLU A N 1
ATOM 875 C CA . GLU A 1 119 ? 21.499 21.327 32.657 1.00 70.85 1505 GLU A CA 1
ATOM 876 C C . GLU A 1 119 ? 22.785 21.356 33.487 1.00 67.31 1505 GLU A C 1
ATOM 877 O O . GLU A 1 119 ? 22.795 21.788 34.648 1.00 56.96 1505 GLU A O 1
ATOM 883 N N . ALA A 1 120 ? 23.869 20.899 32.871 1.00 61.59 1506 ALA A N 1
ATOM 884 C CA . ALA A 1 120 ? 25.164 20.812 33.532 1.00 57.28 1506 ALA A CA 1
ATOM 885 C C . ALA A 1 120 ? 25.613 22.156 34.095 1.00 61.48 1506 ALA A C 1
ATOM 886 O O . ALA A 1 120 ? 26.315 22.210 35.103 1.00 61.56 1506 ALA A O 1
ATOM 888 N N . GLN A 1 121 ? 25.217 23.239 33.435 1.00 61.60 1507 GLN A N 1
ATOM 889 C CA . GLN A 1 121 ? 25.557 24.572 33.909 1.00 61.37 1507 GLN A CA 1
ATOM 890 C C . GLN A 1 121 ? 24.796 24.884 35.187 1.00 72.42 1507 GLN A C 1
ATOM 891 O O . GLN A 1 121 ? 25.381 25.353 36.176 1.00 82.71 1507 GLN A O 1
ATOM 897 N N . ARG A 1 122 ? 23.492 24.615 35.174 1.00 61.41 1508 ARG A N 1
ATOM 898 C CA . ARG A 1 122 ? 22.715 24.711 36.409 1.00 70.15 1508 ARG A CA 1
ATOM 899 C C . ARG A 1 122 ? 23.442 23.966 37.530 1.00 66.84 1508 ARG A C 1
ATOM 900 O O . ARG A 1 122 ? 23.682 24.511 38.623 1.00 65.93 1508 ARG A O 1
ATOM 908 N N . LEU A 1 123 ? 23.799 22.718 37.240 1.00 54.87 1509 LEU A N 1
ATOM 909 C CA . LEU A 1 123 ? 24.545 21.896 38.184 1.00 61.28 1509 LEU A CA 1
ATOM 910 C C . LEU A 1 123 ? 25.775 22.616 38.730 1.00 63.14 1509 LEU A C 1
ATOM 911 O O . LEU A 1 123 ? 25.973 22.688 39.945 1.00 63.22 1509 LEU A O 1
ATOM 916 N N . LYS A 1 124 ? 26.598 23.148 37.832 1.00 47.12 1510 LYS A N 1
ATOM 917 C CA . LYS A 1 124 ? 27.813 23.841 38.238 1.00 44.10 1510 LYS A CA 1
ATOM 918 C C . LYS A 1 124 ? 27.492 24.986 39.189 1.00 49.47 1510 LYS A C 1
ATOM 919 O O . LYS A 1 124 ? 28.200 25.201 40.167 1.00 58.67 1510 LYS A O 1
ATOM 925 N N . SER A 1 125 ? 26.427 25.724 38.899 1.00 44.70 1511 SER A N 1
ATOM 926 C CA . SER A 1 125 ? 26.028 26.817 39.779 1.00 56.34 1511 SER A CA 1
ATOM 927 C C . SER A 1 125 ? 25.688 26.310 41.182 1.00 59.61 1511 SER A C 1
ATOM 928 O O . SER A 1 125 ? 26.195 26.827 42.197 1.00 60.79 1511 SER A O 1
ATOM 931 N N . ASP A 1 126 ? 24.831 25.294 41.235 1.00 48.31 1512 ASP A N 1
ATOM 932 C CA . ASP A 1 126 ? 24.450 24.707 42.518 1.00 72.42 1512 ASP A CA 1
ATOM 933 C C . ASP A 1 126 ? 25.681 24.271 43.320 1.00 64.75 1512 ASP A C 1
ATOM 934 O O . ASP A 1 126 ? 25.853 24.656 44.485 1.00 54.45 1512 ASP A O 1
ATOM 939 N N . ILE A 1 127 ? 26.534 23.473 42.684 1.00 54.87 1513 ILE A N 1
ATOM 940 C CA . ILE A 1 127 ? 27.776 23.023 43.298 1.00 51.60 1513 ILE A CA 1
ATOM 941 C C . ILE A 1 127 ? 28.608 24.206 43.775 1.00 52.89 1513 ILE A C 1
ATOM 942 O O . ILE A 1 127 ? 29.297 24.125 44.790 1.00 51.96 1513 ILE A O 1
ATOM 947 N N . GLU A 1 128 ? 28.543 25.307 43.035 1.00 48.06 1514 GLU A N 1
ATOM 948 C CA . GLU A 1 128 ? 29.275 26.512 43.406 1.00 51.65 1514 GLU A CA 1
ATOM 949 C C . GLU A 1 128 ? 28.779 27.079 44.732 1.00 55.76 1514 GLU A C 1
ATOM 950 O O . GLU A 1 128 ? 29.566 27.271 45.664 1.00 59.51 1514 GLU A O 1
ATOM 956 N N . ARG A 1 129 ? 27.477 27.347 44.820 1.00 43.65 1515 ARG A N 1
ATOM 957 C CA . ARG A 1 129 ? 26.938 27.893 46.063 1.00 67.83 1515 ARG A CA 1
ATOM 958 C C . ARG A 1 129 ? 27.198 26.943 47.245 1.00 75.23 1515 ARG A C 1
ATOM 959 O O . ARG A 1 129 ? 27.629 27.365 48.340 1.00 69.67 1515 ARG A O 1
ATOM 967 N N . ARG A 1 130 ? 26.959 25.654 47.014 1.00 65.81 1516 ARG A N 1
ATOM 968 C CA . ARG A 1 130 ? 27.270 24.648 48.022 1.00 63.40 1516 ARG A CA 1
ATOM 969 C C . ARG A 1 130 ? 28.728 24.795 48.460 1.00 61.69 1516 ARG A C 1
ATOM 970 O O . ARG A 1 130 ? 29.063 24.634 49.640 1.00 55.59 1516 ARG A O 1
ATOM 978 N N . GLY A 1 131 ? 29.588 25.112 47.497 1.00 55.51 1517 GLY A N 1
ATOM 979 C CA . GLY A 1 131 ? 30.993 25.352 47.762 1.00 30.99 1517 GLY A CA 1
ATOM 980 C C . GLY A 1 131 ? 31.195 26.559 48.654 1.00 55.99 1517 GLY A C 1
ATOM 981 O O . GLY A 1 131 ? 32.085 26.569 49.504 1.00 66.25 1517 GLY A O 1
ATOM 982 N N . VAL A 1 132 ? 30.375 27.586 48.458 1.00 48.47 1518 VAL A N 1
ATOM 983 C CA . VAL A 1 132 ? 30.385 28.733 49.358 1.00 57.13 1518 VAL A CA 1
ATOM 984 C C . VAL A 1 132 ? 30.106 28.290 50.794 1.00 58.16 1518 VAL A C 1
ATOM 985 O O . VAL A 1 132 ? 30.844 28.641 51.730 1.00 52.51 1518 VAL A O 1
ATOM 989 N N . SER A 1 133 ? 29.044 27.505 50.963 1.00 56.39 1519 SER A N 1
ATOM 990 C CA . SER A 1 133 ? 28.728 26.978 52.292 1.00 50.36 1519 SER A CA 1
ATOM 991 C C . SER A 1 133 ? 29.906 26.206 52.899 1.00 58.66 1519 SER A C 1
ATOM 992 O O . SER A 1 133 ? 30.303 26.452 54.045 1.00 59.89 1519 SER A O 1
ATOM 995 N N . ILE A 1 134 ? 30.468 25.278 52.126 1.00 60.54 1520 ILE A N 1
ATOM 996 C CA . ILE A 1 134 ? 31.638 24.524 52.574 1.00 59.70 1520 ILE A CA 1
ATOM 997 C C . ILE A 1 134 ? 32.751 25.462 53.038 1.00 61.79 1520 ILE A C 1
ATOM 998 O O . ILE A 1 134 ? 33.368 25.251 54.089 1.00 63.60 1520 ILE A O 1
ATOM 1003 N N . ALA A 1 135 ? 32.997 26.502 52.249 1.00 56.68 1521 ALA A N 1
ATOM 1004 C CA . ALA A 1 135 ? 33.981 27.513 52.604 1.00 50.63 1521 ALA A CA 1
ATOM 1005 C C . ALA A 1 135 ? 33.670 28.088 53.981 1.00 59.18 1521 ALA A C 1
ATOM 1006 O O . ALA A 1 135 ? 34.568 28.265 54.803 1.00 49.98 1521 ALA A O 1
ATOM 1008 N N . GLY A 1 136 ? 32.395 28.381 54.228 1.00 55.79 1522 GLY A N 1
ATOM 1009 C CA . GLY A 1 136 ? 31.985 28.848 55.542 1.00 60.64 1522 GLY A CA 1
ATOM 1010 C C . GLY A 1 136 ? 32.352 27.864 56.642 1.00 66.59 1522 GLY A C 1
ATOM 1011 O O . GLY A 1 136 ? 32.925 28.237 57.677 1.00 54.50 1522 GLY A O 1
ATOM 1012 N N . LEU A 1 137 ? 32.086 26.595 56.407 1.00 68.50 1523 LEU A N 1
ATOM 1013 C CA . LEU A 1 137 ? 32.366 25.518 57.336 1.00 59.54 1523 LEU A CA 1
ATOM 1014 C C . LEU A 1 137 ? 33.813 25.449 57.699 1.00 57.44 1523 LEU A C 1
ATOM 1015 O O . LEU A 1 137 ? 34.158 25.396 58.834 1.00 64.60 1523 LEU A O 1
ATOM 1020 N N . LEU A 1 138 ? 34.665 25.399 56.706 1.00 54.90 1524 LEU A N 1
ATOM 1021 C CA . LEU A 1 138 ? 36.105 25.390 56.927 1.00 54.91 1524 LEU A CA 1
ATOM 1022 C C . LEU A 1 138 ? 36.553 26.639 57.675 1.00 57.00 1524 LEU A C 1
ATOM 1023 O O . LEU A 1 138 ? 37.349 26.561 58.610 1.00 50.44 1524 LEU A O 1
ATOM 1028 N N . ALA A 1 139 ? 36.035 27.788 57.258 1.00 53.18 1525 ALA A N 1
ATOM 1029 C CA . ALA A 1 139 ? 36.330 29.044 57.931 1.00 55.82 1525 ALA A CA 1
ATOM 1030 C C . ALA A 1 139 ? 36.101 28.905 59.432 1.00 64.76 1525 ALA A C 1
ATOM 1031 O O . ALA A 1 139 ? 36.960 29.268 60.236 1.00 52.48 1525 ALA A O 1
ATOM 1033 N N . LYS A 1 140 ? 34.942 28.368 59.803 1.00 65.85 1526 LYS A N 1
ATOM 1034 C CA . LYS A 1 140 ? 34.603 28.208 61.215 1.00 62.37 1526 LYS A CA 1
ATOM 1035 C C . LYS A 1 140 ? 35.499 27.213 61.952 1.00 57.39 1526 LYS A C 1
ATOM 1036 O O . LYS A 1 140 ? 35.920 27.467 63.081 1.00 75.48 1526 LYS A O 1
ATOM 1042 N N . ASN A 1 141 ? 35.791 26.083 61.319 1.00 55.84 1527 ASN A N 1
ATOM 1043 C CA . ASN A 1 141 ? 36.464 24.992 62.024 1.00 56.68 1527 ASN A CA 1
ATOM 1044 C C . ASN A 1 141 ? 37.971 24.840 61.810 1.00 66.53 1527 ASN A C 1
ATOM 1045 O O . ASN A 1 141 ? 38.630 24.117 62.555 1.00 66.58 1527 ASN A O 1
ATOM 1050 N N . LEU A 1 142 ? 38.520 25.509 60.804 1.00 75.92 1528 LEU A N 1
ATOM 1051 C CA . LEU A 1 142 ? 39.926 25.315 60.461 1.00 55.46 1528 LEU A CA 1
ATOM 1052 C C . LEU A 1 142 ? 40.737 26.602 60.501 1.00 50.72 1528 LEU A C 1
ATOM 1053 O O . LEU A 1 142 ? 40.190 27.700 60.373 1.00 49.61 1528 LEU A O 1
ATOM 1058 N N . SER A 1 143 ? 42.047 26.455 60.674 1.00 45.99 1529 SER A N 1
ATOM 1059 C CA . SER A 1 143 ? 42.957 27.594 60.632 1.00 48.88 1529 SER A CA 1
ATOM 1060 C C . SER A 1 143 ? 42.964 28.209 59.238 1.00 57.99 1529 SER A C 1
ATOM 1061 O O . SER A 1 143 ? 42.673 27.532 58.249 1.00 46.14 1529 SER A O 1
ATOM 1064 N N . ALA A 1 144 ? 43.302 29.491 59.162 1.00 53.74 1530 ALA A N 1
ATOM 1065 C CA . ALA A 1 144 ? 43.353 30.192 57.885 1.00 60.25 1530 ALA A CA 1
ATOM 1066 C C . ALA A 1 144 ? 44.277 29.469 56.911 1.00 66.12 1530 ALA A C 1
ATOM 1067 O O . ALA A 1 144 ? 43.976 29.354 55.723 1.00 73.31 1530 ALA A O 1
ATOM 1069 N N . ASP A 1 145 ? 45.396 28.971 57.425 1.00 58.37 1531 ASP A N 1
ATOM 1070 C CA . ASP A 1 145 ? 46.326 28.195 56.612 1.00 59.27 1531 ASP A CA 1
ATOM 1071 C C . ASP A 1 145 ? 45.640 26.990 55.980 1.00 62.31 1531 ASP A C 1
ATOM 1072 O O . ASP A 1 145 ? 45.832 26.709 54.799 1.00 62.31 1531 ASP A O 1
ATOM 1077 N N . MET A 1 146 ? 44.840 26.282 56.771 1.00 62.67 1532 MET A N 1
ATOM 1078 C CA . MET A 1 146 ? 44.106 25.125 56.273 1.00 62.33 1532 MET A CA 1
ATOM 1079 C C . MET A 1 146 ? 43.155 25.514 55.145 1.00 52.06 1532 MET A C 1
ATOM 1080 O O . MET A 1 146 ? 43.058 24.816 54.140 1.00 52.13 1532 MET A O 1
ATOM 1085 N N . CYS A 1 147 ? 42.462 26.634 55.316 1.00 44.69 1533 CYS A N 1
ATOM 1086 C CA . CYS A 1 147 ? 41.490 27.090 54.332 1.00 55.44 1533 CYS A CA 1
ATOM 1087 C C . CYS A 1 147 ? 42.183 27.468 53.031 1.00 64.34 1533 CYS A C 1
ATOM 1088 O O . CYS A 1 147 ? 41.720 27.120 51.941 1.00 70.23 1533 CYS A O 1
ATOM 1091 N N . ALA A 1 148 ? 43.300 28.176 53.153 1.00 50.46 1534 ALA A N 1
ATOM 1092 C CA . ALA A 1 148 ? 44.108 28.528 51.995 1.00 50.37 1534 ALA A CA 1
ATOM 1093 C C . ALA A 1 148 ? 44.537 27.257 51.268 1.00 58.05 1534 ALA A C 1
ATOM 1094 O O . ALA A 1 148 ? 44.393 27.139 50.044 1.00 65.85 1534 ALA A O 1
ATOM 1096 N N . ASP A 1 149 ? 45.048 26.301 52.039 1.00 44.54 1535 ASP A N 1
ATOM 1097 C CA . ASP A 1 149 ? 45.437 24.999 51.510 1.00 52.52 1535 ASP A CA 1
ATOM 1098 C C . ASP A 1 149 ? 44.292 24.336 50.759 1.00 54.78 1535 ASP A C 1
ATOM 1099 O O . ASP A 1 149 ? 44.507 23.683 49.737 1.00 40.88 1535 ASP A O 1
ATOM 1104 N N . TYR A 1 150 ? 43.076 24.493 51.273 1.00 42.84 1536 TYR A N 1
ATOM 1105 C CA . TYR A 1 150 ? 41.913 23.890 50.640 1.00 43.84 1536 TYR A CA 1
ATOM 1106 C C . TYR A 1 150 ? 41.582 24.565 49.311 1.00 47.66 1536 TYR A C 1
ATOM 1107 O O . TYR A 1 150 ? 41.340 23.889 48.310 1.00 37.66 1536 TYR A O 1
ATOM 1116 N N . ASP A 1 151 ? 41.558 25.896 49.308 1.00 32.24 1537 ASP A N 1
ATOM 1117 C CA . ASP A 1 151 ? 41.323 26.641 48.077 1.00 48.08 1537 ASP A CA 1
ATOM 1118 C C . ASP A 1 151 ? 42.315 26.184 47.017 1.00 49.59 1537 ASP A C 1
ATOM 1119 O O . ASP A 1 151 ? 41.928 25.807 45.897 1.00 42.78 1537 ASP A O 1
ATOM 1124 N N . TYR A 1 152 ? 43.595 26.202 47.382 1.00 37.99 1538 TYR A N 1
ATOM 1125 C CA . TYR A 1 152 ? 44.628 25.707 46.486 1.00 40.07 1538 TYR A CA 1
ATOM 1126 C C . TYR A 1 152 ? 44.293 24.313 45.974 1.00 47.41 1538 TYR A C 1
ATOM 1127 O O . TYR A 1 152 ? 44.249 24.083 44.771 1.00 53.98 1538 TYR A O 1
ATOM 1136 N N . PHE A 1 153 ? 44.064 23.384 46.894 1.00 48.42 1539 PHE A N 1
ATOM 1137 C CA . PHE A 1 153 ? 43.799 21.996 46.534 1.00 47.65 1539 PHE A CA 1
ATOM 1138 C C . PHE A 1 153 ? 42.671 21.844 45.524 1.00 38.68 1539 PHE A C 1
ATOM 1139 O O . PHE A 1 153 ? 42.779 21.063 44.583 1.00 47.32 1539 PHE A O 1
ATOM 1147 N N . ILE A 1 154 ? 41.584 22.579 45.730 1.00 32.54 1540 ILE A N 1
ATOM 1148 C CA . ILE A 1 154 ? 40.411 22.445 44.875 1.00 41.22 1540 ILE A CA 1
ATOM 1149 C C . ILE A 1 154 ? 40.664 23.060 43.489 1.00 45.53 1540 ILE A C 1
ATOM 1150 O O . ILE A 1 154 ? 40.356 22.447 42.449 1.00 42.06 1540 ILE A O 1
ATOM 1155 N N . ASN A 1 155 ? 41.253 24.255 43.478 1.00 33.08 1541 ASN A N 1
ATOM 1156 C CA . ASN A 1 155 ? 41.669 24.864 42.219 1.00 40.93 1541 ASN A CA 1
ATOM 1157 C C . ASN A 1 155 ? 42.559 23.924 41.404 1.00 51.27 1541 ASN A C 1
ATOM 1158 O O . ASN A 1 155 ? 42.315 23.680 40.220 1.00 51.39 1541 ASN A O 1
ATOM 1163 N N . MET A 1 156 ? 43.587 23.395 42.059 1.00 38.95 1542 MET A N 1
ATOM 1164 C CA . MET A 1 156 ? 44.550 22.509 41.425 1.00 39.99 1542 MET A CA 1
ATOM 1165 C C . MET A 1 156 ? 43.877 21.231 40.951 1.00 46.43 1542 MET A C 1
ATOM 1166 O O . MET A 1 156 ? 44.240 20.680 39.916 1.00 52.10 1542 MET A O 1
ATOM 1171 N N . LYS A 1 157 ? 42.897 20.756 41.710 1.00 37.74 1543 LYS A N 1
ATOM 1172 C CA . LYS A 1 157 ? 42.128 19.596 41.283 1.00 44.41 1543 LYS A CA 1
ATOM 1173 C C . LYS A 1 157 ? 41.494 19.902 39.933 1.00 46.47 1543 LYS A C 1
ATOM 1174 O O . LYS A 1 157 ? 41.680 19.160 38.957 1.00 43.84 1543 LYS A O 1
ATOM 1180 N N . ALA A 1 158 ? 40.757 21.010 39.878 1.00 42.89 1544 ALA A N 1
ATOM 1181 C CA . ALA A 1 158 ? 40.111 21.419 38.630 1.00 44.07 1544 ALA A CA 1
ATOM 1182 C C . ALA A 1 158 ? 41.105 21.525 37.457 1.00 47.90 1544 ALA A C 1
ATOM 1183 O O . ALA A 1 158 ? 40.913 20.916 36.394 1.00 42.27 1544 ALA A O 1
ATOM 1185 N N . LYS A 1 159 ? 42.170 22.296 37.664 1.00 43.52 1545 LYS A N 1
ATOM 1186 C CA . LYS A 1 159 ? 43.195 22.492 36.643 1.00 43.91 1545 LYS A CA 1
ATOM 1187 C C . LYS A 1 159 ? 43.752 21.163 36.131 1.00 56.42 1545 LYS A C 1
ATOM 1188 O O . LYS A 1 159 ? 43.817 20.925 34.923 1.00 58.97 1545 LYS A O 1
ATOM 1194 N N . LEU A 1 160 ? 44.154 20.301 37.058 1.00 54.68 1546 LEU A N 1
ATOM 1195 C CA . LEU A 1 160 ? 44.694 18.993 36.705 1.00 51.57 1546 LEU A CA 1
ATOM 1196 C C . LEU A 1 160 ? 43.706 18.182 35.876 1.00 52.33 1546 LEU A C 1
ATOM 1197 O O . LEU A 1 160 ? 44.090 17.536 34.897 1.00 42.10 1546 LEU A O 1
ATOM 1202 N N . ILE A 1 161 ? 42.438 18.201 36.274 1.00 41.67 1547 ILE A N 1
ATOM 1203 C CA . ILE A 1 161 ? 41.423 17.494 35.505 1.00 45.26 1547 ILE A CA 1
ATOM 1204 C C . ILE A 1 161 ? 41.379 18.034 34.074 1.00 58.75 1547 ILE A C 1
ATOM 1205 O O . ILE A 1 161 ? 41.374 17.266 33.105 1.00 42.32 1547 ILE A O 1
ATOM 1210 N N . ALA A 1 162 ? 41.370 19.358 33.944 1.00 56.00 1548 ALA A N 1
ATOM 1211 C CA . ALA A 1 162 ? 41.367 19.980 32.623 1.00 41.64 1548 ALA A CA 1
ATOM 1212 C C . ALA A 1 162 ? 42.547 19.506 31.769 1.00 50.18 1548 ALA A C 1
ATOM 1213 O O . ALA A 1 162 ? 42.365 19.030 30.642 1.00 57.90 1548 ALA A O 1
ATOM 1215 N N . ASP A 1 163 ? 43.754 19.637 32.312 1.00 40.42 1549 ASP A N 1
ATOM 1216 C CA . ASP A 1 163 ? 44.968 19.273 31.584 1.00 40.22 1549 ASP A CA 1
ATOM 1217 C C . ASP A 1 163 ? 44.957 17.808 31.161 1.00 47.22 1549 ASP A C 1
ATOM 1218 O O . ASP A 1 163 ? 45.266 17.476 30.009 1.00 68.87 1549 ASP A O 1
ATOM 1223 N N . ALA A 1 164 ? 44.596 16.936 32.096 1.00 47.57 1550 ALA A N 1
ATOM 1224 C CA . ALA A 1 164 ? 44.488 15.509 31.812 1.00 52.37 1550 ALA A CA 1
ATOM 1225 C C . ALA A 1 164 ? 43.517 15.265 30.665 1.00 67.64 1550 ALA A C 1
ATOM 1226 O O . ALA A 1 164 ? 43.795 14.481 29.760 1.00 62.68 1550 ALA A O 1
ATOM 1228 N N . ARG A 1 165 ? 42.373 15.939 30.716 1.00 60.12 1551 ARG A N 1
ATOM 1229 C CA . ARG A 1 165 ? 41.390 15.859 29.648 1.00 59.22 1551 ARG A CA 1
ATOM 1230 C C . ARG A 1 165 ? 42.048 16.196 28.311 1.00 71.27 1551 ARG A C 1
ATOM 1231 O O . ARG A 1 165 ? 42.013 15.403 27.366 1.00 74.30 1551 ARG A O 1
ATOM 1239 N N . ASP A 1 166 ? 42.650 17.380 28.243 1.00 65.27 1552 ASP A N 1
ATOM 1240 C CA . ASP A 1 166 ? 43.338 17.831 27.038 1.00 58.99 1552 ASP A CA 1
ATOM 1241 C C . ASP A 1 166 ? 44.276 16.755 26.485 1.00 71.81 1552 ASP A C 1
ATOM 1242 O O . ASP A 1 166 ? 44.172 16.353 25.316 1.00 79.08 1552 ASP A O 1
ATOM 1247 N N . LEU A 1 167 ? 45.189 16.288 27.332 1.00 70.63 1553 LEU A N 1
ATOM 1248 C CA . LEU A 1 167 ? 46.141 15.258 26.922 1.00 70.62 1553 LEU A CA 1
ATOM 1249 C C . LEU A 1 167 ? 45.446 14.004 26.402 1.00 73.54 1553 LEU A C 1
ATOM 1250 O O . LEU A 1 167 ? 45.877 13.410 25.415 1.00 69.65 1553 LEU A O 1
ATOM 1255 N N . ALA A 1 168 ? 44.376 13.602 27.078 1.00 77.75 1554 ALA A N 1
ATOM 1256 C CA . ALA A 1 168 ? 43.618 12.422 26.691 1.00 68.21 1554 ALA A CA 1
ATOM 1257 C C . ALA A 1 168 ? 43.086 12.588 25.277 1.00 72.03 1554 ALA A C 1
ATOM 1258 O O . ALA A 1 168 ? 43.238 11.700 24.437 1.00 68.48 1554 ALA A O 1
ATOM 1260 N N . VAL A 1 169 ? 42.467 13.736 25.019 1.00 70.67 1555 VAL A N 1
ATOM 1261 C CA . VAL A 1 169 ? 41.947 14.043 23.692 1.00 66.04 1555 VAL A CA 1
ATOM 1262 C C . VAL A 1 169 ? 43.049 13.987 22.635 1.00 63.47 1555 VAL A C 1
ATOM 1263 O O . VAL A 1 169 ? 42.944 13.245 21.653 1.00 63.42 1555 VAL A O 1
ATOM 1267 N N . ARG A 1 170 ? 44.107 14.767 22.841 1.00 52.87 1556 ARG A N 1
ATOM 1268 C CA . ARG A 1 170 ? 45.192 14.820 21.866 1.00 54.68 1556 ARG A CA 1
ATOM 1269 C C . ARG A 1 170 ? 45.769 13.434 21.577 1.00 66.41 1556 ARG A C 1
ATOM 1270 O O . ARG A 1 170 ? 46.064 13.096 20.423 1.00 70.29 1556 ARG A O 1
ATOM 1278 N N . ILE A 1 171 ? 45.915 12.631 22.625 1.00 67.88 1557 ILE A N 1
ATOM 1279 C CA . ILE A 1 171 ? 46.375 11.255 22.472 1.00 75.70 1557 ILE A CA 1
ATOM 1280 C C . ILE A 1 171 ? 45.411 10.457 21.601 1.00 77.55 1557 ILE A C 1
ATOM 1281 O O . ILE A 1 171 ? 45.824 9.787 20.654 1.00 79.61 1557 ILE A O 1
ATOM 1286 N N . LYS A 1 172 ? 44.125 10.536 21.926 1.00 69.36 1558 LYS A N 1
ATOM 1287 C CA . LYS A 1 172 ? 43.099 9.858 21.147 1.00 75.16 1558 LYS A CA 1
ATOM 1288 C C . LYS A 1 172 ? 43.239 10.194 19.667 1.00 83.18 1558 LYS A C 1
ATOM 1289 O O . LYS A 1 172 ? 43.251 9.302 18.817 1.00 78.77 1558 LYS A O 1
ATOM 1295 N N . GLY A 1 173 ? 43.354 11.484 19.366 1.00 84.22 1559 GLY A N 1
ATOM 1296 C CA . GLY A 1 173 ? 43.500 11.934 17.993 1.00 82.54 1559 GLY A CA 1
ATOM 1297 C C . GLY A 1 173 ? 44.728 11.351 17.320 1.00 81.37 1559 GLY A C 1
ATOM 1298 O O . GLY A 1 173 ? 44.642 10.772 16.228 1.00 78.11 1559 GLY A O 1
ATOM 1299 N N . SER A 1 174 ? 45.877 11.502 17.972 1.00 81.65 1560 SER A N 1
ATOM 1300 C CA . SER A 1 174 ? 47.119 10.953 17.440 1.00 83.21 1560 SER A CA 1
ATOM 1301 C C . SER A 1 174 ? 46.966 9.470 17.117 1.00 90.57 1560 SER A C 1
ATOM 1302 O O . SER A 1 174 ? 47.483 8.986 16.108 1.00 101.53 1560 SER A O 1
ATOM 1305 N N . GLU A 1 175 ? 46.246 8.755 17.975 1.00 84.17 1561 GLU A N 1
ATOM 1306 C CA . GLU A 1 175 ? 45.986 7.337 17.756 1.00 84.74 1561 GLU A CA 1
ATOM 1307 C C . GLU A 1 175 ? 45.096 7.110 16.537 1.00 80.61 1561 GLU A C 1
ATOM 1308 O O . GLU A 1 175 ? 45.337 6.198 15.748 1.00 82.06 1561 GLU A O 1
ATOM 1314 N N . GLU A 1 176 ? 44.065 7.937 16.396 1.00 67.56 1562 GLU A N 1
ATOM 1315 C CA . GLU A 1 176 ? 43.196 7.884 15.230 1.00 73.70 1562 GLU A CA 1
ATOM 1316 C C . GLU A 1 176 ? 44.053 7.959 13.971 1.00 82.47 1562 GLU A C 1
ATOM 1317 O O . GLU A 1 176 ? 43.994 7.082 13.098 1.00 65.51 1562 GLU A O 1
ATOM 1323 N N . GLN A 1 177 ? 44.856 9.016 13.892 1.00 82.91 1563 GLN A N 1
ATOM 1324 C CA . GLN A 1 177 ? 45.751 9.204 12.758 1.00 82.66 1563 GLN A CA 1
ATOM 1325 C C . GLN A 1 177 ? 46.635 7.983 12.531 1.00 91.61 1563 GLN A C 1
ATOM 1326 O O . GLN A 1 177 ? 46.676 7.431 11.430 1.00 100.78 1563 GLN A O 1
ATOM 1332 N N . LEU A 1 178 ? 47.336 7.557 13.576 1.00 86.13 1564 LEU A N 1
ATOM 1333 C CA . LEU A 1 178 ? 48.242 6.420 13.463 1.00 89.75 1564 LEU A CA 1
ATOM 1334 C C . LEU A 1 178 ? 47.543 5.208 12.852 1.00 101.10 1564 LEU A C 1
ATOM 1335 O O . LEU A 1 178 ? 47.984 4.673 11.831 1.00 106.23 1564 LEU A O 1
ATOM 1340 N N . SER A 1 179 ? 46.449 4.783 13.476 1.00 89.29 1565 SER A N 1
ATOM 1341 C CA . SER A 1 179 ? 45.717 3.610 13.013 1.00 89.68 1565 SER A CA 1
ATOM 1342 C C . SER A 1 179 ? 45.263 3.769 11.567 1.00 99.79 1565 SER A C 1
ATOM 1343 O O . SER A 1 179 ? 45.437 2.861 10.754 1.00 107.03 1565 SER A O 1
ATOM 1346 N N . SER A 1 180 ? 44.678 4.920 11.244 1.00 90.53 1566 SER A N 1
ATOM 1347 C CA . SER A 1 180 ? 44.173 5.134 9.893 1.00 83.75 1566 SER A CA 1
ATOM 1348 C C . SER A 1 180 ? 45.306 5.106 8.866 1.00 96.90 1566 SER A C 1
ATOM 1349 O O . SER A 1 180 ? 45.089 4.765 7.703 1.00 102.38 1566 SER A O 1
ATOM 1352 N N . LEU A 1 181 ? 46.513 5.465 9.297 1.00 95.14 1567 LEU A N 1
ATOM 1353 C CA . LEU A 1 181 ? 47.672 5.420 8.412 1.00 90.86 1567 LEU A CA 1
ATOM 1354 C C . LEU A 1 181 ? 48.302 4.032 8.388 1.00 101.47 1567 LEU A C 1
ATOM 1355 O O . LEU A 1 181 ? 49.133 3.736 7.530 1.00 112.03 1567 LEU A O 1
ATOM 1360 N N . SER A 1 182 ? 47.907 3.184 9.333 1.00 103.57 1568 SER A N 1
ATOM 1361 C CA . SER A 1 182 ? 48.424 1.820 9.397 1.00 123.16 1568 SER A CA 1
ATOM 1362 C C . SER A 1 182 ? 47.896 0.949 8.258 1.00 136.58 1568 SER A C 1
ATOM 1363 O O . SER A 1 182 ? 48.305 -0.201 8.106 1.00 142.42 1568 SER A O 1
ATOM 1366 N N . ASP A 1 183 ? 46.989 1.503 7.459 1.00 138.47 1569 ASP A N 1
ATOM 1367 C CA . ASP A 1 183 ? 46.400 0.765 6.347 1.00 138.19 1569 ASP A CA 1
ATOM 1368 C C . ASP A 1 183 ? 47.145 1.065 5.055 1.00 143.49 1569 ASP A C 1
ATOM 1369 O O . ASP A 1 183 ? 47.618 0.158 4.367 1.00 153.37 1569 ASP A O 1
ATOM 1374 N N . ALA A 1 184 ? 47.244 2.349 4.728 1.00 134.20 1570 ALA A N 1
ATOM 1375 C CA . ALA A 1 184 ? 47.912 2.778 3.507 1.00 131.11 1570 ALA A CA 1
ATOM 1376 C C . ALA A 1 184 ? 49.427 2.649 3.629 1.00 120.49 1570 ALA A C 1
ATOM 1377 O O . ALA A 1 184 ? 49.946 1.578 3.947 1.00 106.84 1570 ALA A O 1
ATOM 1379 N N . ASN B 1 11 ? 56.999 3.312 -3.920 1.00 124.91 1397 ASN B N 1
ATOM 1380 C CA . ASN B 1 11 ? 58.444 3.294 -3.732 1.00 133.36 1397 ASN B CA 1
ATOM 1381 C C . ASN B 1 11 ? 58.895 4.383 -2.765 1.00 130.65 1397 ASN B C 1
ATOM 1382 O O . ASN B 1 11 ? 59.452 4.097 -1.706 1.00 124.49 1397 ASN B O 1
ATOM 1387 N N . LEU B 1 12 ? 58.647 5.634 -3.139 1.00 127.82 1398 LEU B N 1
ATOM 1388 C CA . LEU B 1 12 ? 59.012 6.771 -2.305 1.00 118.66 1398 LEU B CA 1
ATOM 1389 C C . LEU B 1 12 ? 57.890 7.099 -1.326 1.00 115.33 1398 LEU B C 1
ATOM 1390 O O . LEU B 1 12 ? 58.085 7.846 -0.368 1.00 106.55 1398 LEU B O 1
ATOM 1395 N N . ILE B 1 13 ? 56.713 6.533 -1.572 1.00 111.99 1399 ILE B N 1
ATOM 1396 C CA . ILE B 1 13 ? 55.562 6.769 -0.706 1.00 102.49 1399 ILE B CA 1
ATOM 1397 C C . ILE B 1 13 ? 55.686 6.014 0.614 1.00 100.69 1399 ILE B C 1
ATOM 1398 O O . ILE B 1 13 ? 55.318 6.532 1.666 1.00 100.57 1399 ILE B O 1
ATOM 1403 N N . LYS B 1 14 ? 56.205 4.792 0.557 1.00 102.65 1400 LYS B N 1
ATOM 1404 C CA . LYS B 1 14 ? 56.528 4.056 1.772 1.00 99.14 1400 LYS B CA 1
ATOM 1405 C C . LYS B 1 14 ? 57.627 4.793 2.525 1.00 101.19 1400 LYS B C 1
ATOM 1406 O O . LYS B 1 14 ? 57.686 4.759 3.754 1.00 107.40 1400 LYS B O 1
ATOM 1412 N N . GLN B 1 15 ? 58.493 5.464 1.772 1.00 101.14 1401 GLN B N 1
ATOM 1413 C CA . GLN B 1 15 ? 59.587 6.234 2.350 1.00 104.63 1401 GLN B CA 1
ATOM 1414 C C . GLN B 1 15 ? 59.044 7.321 3.275 1.00 100.65 1401 GLN B C 1
ATOM 1415 O O . GLN B 1 15 ? 59.506 7.473 4.405 1.00 83.79 1401 GLN B O 1
ATOM 1421 N N . LYS B 1 16 ? 58.061 8.070 2.785 1.00 100.26 1402 LYS B N 1
ATOM 1422 C CA . LYS B 1 16 ? 57.451 9.145 3.559 1.00 93.44 1402 LYS B CA 1
ATOM 1423 C C . LYS B 1 16 ? 56.588 8.567 4.673 1.00 98.67 1402 LYS B C 1
ATOM 1424 O O . LYS B 1 16 ? 56.601 9.051 5.807 1.00 104.01 1402 LYS B O 1
ATOM 1430 N N . MET B 1 17 ? 55.834 7.525 4.337 1.00 95.38 1403 MET B N 1
ATOM 1431 C CA . MET B 1 17 ? 54.888 6.925 5.268 1.00 93.28 1403 MET B CA 1
ATOM 1432 C C . MET B 1 17 ? 55.579 6.394 6.516 1.00 95.12 1403 MET B C 1
ATOM 1433 O O . MET B 1 17 ? 55.132 6.646 7.631 1.00 95.39 1403 MET B O 1
ATOM 1438 N N . ASP B 1 18 ? 56.666 5.654 6.325 1.00 94.61 1404 ASP B N 1
ATOM 1439 C CA . ASP B 1 18 ? 57.438 5.143 7.451 1.00 104.90 1404 ASP B CA 1
ATOM 1440 C C . ASP B 1 18 ? 57.849 6.294 8.366 1.00 102.36 1404 ASP B C 1
ATOM 1441 O O . ASP B 1 18 ? 57.690 6.222 9.587 1.00 95.63 1404 ASP B O 1
ATOM 1446 N N . GLU B 1 19 ? 58.367 7.358 7.760 1.00 98.71 1405 GLU B N 1
ATOM 1447 C CA . GLU B 1 19 ? 58.738 8.563 8.492 1.00 101.28 1405 GLU B CA 1
ATOM 1448 C C . GLU B 1 19 ? 57.578 9.063 9.344 1.00 100.29 1405 GLU B C 1
ATOM 1449 O O . GLU B 1 19 ? 57.702 9.196 10.563 1.00 95.13 1405 GLU B O 1
ATOM 1455 N N . LEU B 1 20 ? 56.451 9.338 8.694 1.00 97.78 1406 LEU B N 1
ATOM 1456 C CA . LEU B 1 20 ? 55.269 9.832 9.391 1.00 88.99 1406 LEU B CA 1
ATOM 1457 C C . LEU B 1 20 ? 54.904 8.939 10.568 1.00 97.44 1406 LEU B C 1
ATOM 1458 O O . LEU B 1 20 ? 54.838 9.400 11.703 1.00 105.66 1406 LEU B O 1
ATOM 1463 N N . ILE B 1 21 ? 54.671 7.661 10.291 1.00 96.30 1407 ILE B N 1
ATOM 1464 C CA . ILE B 1 21 ? 54.362 6.698 11.339 1.00 97.15 1407 ILE B CA 1
ATOM 1465 C C . ILE B 1 21 ? 55.333 6.819 12.508 1.00 99.81 1407 ILE B C 1
ATOM 1466 O O . ILE B 1 21 ? 54.915 6.836 13.662 1.00 110.07 1407 ILE B O 1
ATOM 1471 N N . LYS B 1 22 ? 56.625 6.918 12.210 1.00 95.79 1408 LYS B N 1
ATOM 1472 C CA . LYS B 1 22 ? 57.627 7.011 13.268 1.00 95.68 1408 LYS B CA 1
ATOM 1473 C C . LYS B 1 22 ? 57.465 8.281 14.109 1.00 94.65 1408 LYS B C 1
ATOM 1474 O O . LYS B 1 22 ? 57.297 8.210 15.330 1.00 106.00 1408 LYS B O 1
ATOM 1480 N N . HIS B 1 23 ? 57.518 9.438 13.453 1.00 83.55 1409 HIS B N 1
ATOM 1481 C CA . HIS B 1 23 ? 57.342 10.713 14.142 1.00 89.90 1409 HIS B CA 1
ATOM 1482 C C . HIS B 1 23 ? 56.092 10.686 15.019 1.00 93.26 1409 HIS B C 1
ATOM 1483 O O . HIS B 1 23 ? 56.084 11.210 16.134 1.00 95.23 1409 HIS B O 1
ATOM 1490 N N . LEU B 1 24 ? 55.041 10.062 14.500 1.00 82.82 1410 LEU B N 1
ATOM 1491 C CA . LEU B 1 24 ? 53.754 10.001 15.177 1.00 77.12 1410 LEU B CA 1
ATOM 1492 C C . LEU B 1 24 ? 53.825 9.107 16.410 1.00 85.71 1410 LEU B C 1
ATOM 1493 O O . LEU B 1 24 ? 53.262 9.435 17.452 1.00 103.42 1410 LEU B O 1
ATOM 1498 N N . ASN B 1 25 ? 54.513 7.976 16.289 1.00 86.63 1411 ASN B N 1
ATOM 1499 C CA . ASN B 1 25 ? 54.722 7.090 17.428 1.00 93.68 1411 ASN B CA 1
ATOM 1500 C C . ASN B 1 25 ? 55.503 7.794 18.530 1.00 92.36 1411 ASN B C 1
ATOM 1501 O O . ASN B 1 25 ? 55.170 7.679 19.712 1.00 95.93 1411 ASN B O 1
ATOM 1506 N N . GLN B 1 26 ? 56.540 8.527 18.134 1.00 90.86 1412 GLN B N 1
ATOM 1507 C CA . GLN B 1 26 ? 57.313 9.324 19.079 1.00 99.39 1412 GLN B CA 1
ATOM 1508 C C . GLN B 1 26 ? 56.406 10.334 19.779 1.00 98.17 1412 GLN B C 1
ATOM 1509 O O . GLN B 1 26 ? 56.452 10.492 21.002 1.00 108.56 1412 GLN B O 1
ATOM 1515 N N . LYS B 1 27 ? 55.579 11.014 18.991 1.00 82.33 1413 LYS B N 1
ATOM 1516 C CA . LYS B 1 27 ? 54.641 11.994 19.524 1.00 82.08 1413 LYS B CA 1
ATOM 1517 C C . LYS B 1 27 ? 53.737 11.370 20.582 1.00 92.69 1413 LYS B C 1
ATOM 1518 O O . LYS B 1 27 ? 53.606 11.888 21.697 1.00 90.90 1413 LYS B O 1
ATOM 1524 N N . ILE B 1 28 ? 53.118 10.251 20.224 1.00 90.27 1414 ILE B N 1
ATOM 1525 C CA . ILE B 1 28 ? 52.226 9.547 21.133 1.00 89.20 1414 ILE B CA 1
ATOM 1526 C C . ILE B 1 28 ? 52.948 9.112 22.410 1.00 89.59 1414 ILE B C 1
ATOM 1527 O O . ILE B 1 28 ? 52.390 9.202 23.504 1.00 95.93 1414 ILE B O 1
ATOM 1532 N N . VAL B 1 29 ? 54.192 8.660 22.275 1.00 82.92 1415 VAL B N 1
ATOM 1533 C CA . VAL B 1 29 ? 54.971 8.278 23.448 1.00 80.86 1415 VAL B CA 1
ATOM 1534 C C . VAL B 1 29 ? 55.190 9.485 24.367 1.00 75.79 1415 VAL B C 1
ATOM 1535 O O . VAL B 1 29 ? 55.019 9.390 25.589 1.00 81.42 1415 VAL B O 1
ATOM 1539 N N . SER B 1 30 ? 55.540 10.625 23.776 1.00 72.85 1416 SER B N 1
ATOM 1540 C CA . SER B 1 30 ? 55.710 11.853 24.552 1.00 80.76 1416 SER B CA 1
ATOM 1541 C C . SER B 1 30 ? 54.436 12.218 25.309 1.00 78.78 1416 SER B C 1
ATOM 1542 O O . SER B 1 30 ? 54.461 12.439 26.528 1.00 82.51 1416 SER B O 1
ATOM 1545 N N . LEU B 1 31 ? 53.327 12.287 24.577 1.00 73.98 1417 LEU B N 1
ATOM 1546 C CA . LEU B 1 31 ? 52.032 12.563 25.186 1.00 72.23 1417 LEU B CA 1
ATOM 1547 C C . LEU B 1 31 ? 51.784 11.629 26.368 1.00 73.89 1417 LEU B C 1
ATOM 1548 O O . LEU B 1 31 ? 51.372 12.070 27.443 1.00 80.35 1417 LEU B O 1
ATOM 1553 N N . LYS B 1 32 ? 52.041 10.340 26.162 1.00 70.58 1418 LYS B N 1
ATOM 1554 C CA . LYS B 1 32 ? 51.927 9.356 27.235 1.00 79.77 1418 LYS B CA 1
ATOM 1555 C C . LYS B 1 32 ? 52.715 9.812 28.458 1.00 73.74 1418 LYS B C 1
ATOM 1556 O O . LYS B 1 32 ? 52.172 9.901 29.561 1.00 80.01 1418 LYS B O 1
ATOM 1562 N N . ARG B 1 33 ? 53.998 10.098 28.253 1.00 71.94 1419 ARG B N 1
ATOM 1563 C CA . ARG B 1 33 ? 54.860 10.573 29.333 1.00 86.81 1419 ARG B CA 1
ATOM 1564 C C . ARG B 1 33 ? 54.230 11.735 30.111 1.00 82.03 1419 ARG B C 1
ATOM 1565 O O . ARG B 1 33 ? 54.066 11.677 31.345 1.00 75.80 1419 ARG B O 1
ATOM 1573 N N . GLU B 1 34 ? 53.877 12.790 29.383 1.00 72.25 1420 GLU B N 1
ATOM 1574 C CA . GLU B 1 34 ? 53.288 13.972 30.003 1.00 72.47 1420 GLU B CA 1
ATOM 1575 C C . GLU B 1 34 ? 52.056 13.607 30.838 1.00 71.23 1420 GLU B C 1
ATOM 1576 O O . GLU B 1 34 ? 51.916 14.035 31.992 1.00 77.18 1420 GLU B O 1
ATOM 1582 N N . GLN B 1 35 ? 51.172 12.804 30.254 1.00 63.85 1421 GLN B N 1
ATOM 1583 C CA . GLN B 1 35 ? 49.960 12.388 30.946 1.00 67.17 1421 GLN B CA 1
ATOM 1584 C C . GLN B 1 35 ? 50.295 11.623 32.222 1.00 70.73 1421 GLN B C 1
ATOM 1585 O O . GLN B 1 35 ? 49.571 11.708 33.214 1.00 74.65 1421 GLN B O 1
ATOM 1591 N N . GLN B 1 36 ? 51.393 10.873 32.191 1.00 67.25 1422 GLN B N 1
ATOM 1592 C CA . GLN B 1 36 ? 51.867 10.183 33.385 1.00 67.69 1422 GLN B CA 1
ATOM 1593 C C . GLN B 1 36 ? 52.217 11.208 34.458 1.00 68.06 1422 GLN B C 1
ATOM 1594 O O . GLN B 1 36 ? 51.733 11.127 35.595 1.00 62.14 1422 GLN B O 1
ATOM 1600 N N . THR B 1 37 ? 53.056 12.173 34.088 1.00 69.76 1423 THR B N 1
ATOM 1601 C CA . THR B 1 37 ? 53.394 13.266 34.999 1.00 63.46 1423 THR B CA 1
ATOM 1602 C C . THR B 1 37 ? 52.140 13.840 35.665 1.00 57.98 1423 THR B C 1
ATOM 1603 O O . THR B 1 37 ? 52.033 13.908 36.907 1.00 56.38 1423 THR B O 1
ATOM 1607 N N . ILE B 1 38 ? 51.187 14.246 34.833 1.00 59.90 1424 ILE B N 1
ATOM 1608 C CA . ILE B 1 38 ? 49.936 14.797 35.342 1.00 66.43 1424 ILE B CA 1
ATOM 1609 C C . ILE B 1 38 ? 49.236 13.834 36.299 1.00 69.03 1424 ILE B C 1
ATOM 1610 O O . ILE B 1 38 ? 48.685 14.254 37.314 1.00 55.40 1424 ILE B O 1
ATOM 1615 N N . SER B 1 39 ? 49.269 12.544 35.976 1.00 72.42 1425 SER B N 1
ATOM 1616 C CA . SER B 1 39 ? 48.659 11.524 36.824 1.00 65.49 1425 SER B CA 1
ATOM 1617 C C . SER B 1 39 ? 49.276 11.553 38.224 1.00 66.68 1425 SER B C 1
ATOM 1618 O O . SER B 1 39 ? 48.566 11.566 39.241 1.00 73.43 1425 SER B O 1
ATOM 1621 N N . GLU B 1 40 ? 50.605 11.572 38.267 1.00 61.36 1426 GLU B N 1
ATOM 1622 C CA . GLU B 1 40 ? 51.326 11.661 39.533 1.00 73.90 1426 GLU B CA 1
ATOM 1623 C C . GLU B 1 40 ? 50.890 12.896 40.318 1.00 74.02 1426 GLU B C 1
ATOM 1624 O O . GLU B 1 40 ? 50.530 12.807 41.507 1.00 79.99 1426 GLU B O 1
ATOM 1630 N N . GLU B 1 41 ? 50.913 14.050 39.656 1.00 61.38 1427 GLU B N 1
ATOM 1631 C CA . GLU B 1 41 ? 50.477 15.276 40.324 1.00 53.38 1427 GLU B CA 1
ATOM 1632 C C . GLU B 1 41 ? 49.068 15.122 40.907 1.00 57.19 1427 GLU B C 1
ATOM 1633 O O . GLU B 1 41 ? 48.789 15.578 42.024 1.00 71.49 1427 GLU B O 1
ATOM 1639 N N . CYS B 1 42 ? 48.192 14.459 40.155 1.00 33.03 1428 CYS B N 1
ATOM 1640 C CA . CYS B 1 42 ? 46.852 14.139 40.635 1.00 48.35 1428 CYS B CA 1
ATOM 1641 C C . CYS B 1 42 ? 46.906 13.354 41.937 1.00 67.94 1428 CYS B C 1
ATOM 1642 O O . CYS B 1 42 ? 46.311 13.766 42.929 1.00 72.44 1428 CYS B O 1
ATOM 1645 N N . SER B 1 43 ? 47.608 12.223 41.941 1.00 71.00 1429 SER B N 1
ATOM 1646 C CA . SER B 1 43 ? 47.695 11.425 43.165 1.00 65.34 1429 SER B CA 1
ATOM 1647 C C . SER B 1 43 ? 48.145 12.290 44.344 1.00 69.10 1429 SER B C 1
ATOM 1648 O O . SER B 1 43 ? 47.570 12.223 45.442 1.00 79.12 1429 SER B O 1
ATOM 1651 N N . ALA B 1 44 ? 49.166 13.111 44.113 1.00 62.91 1430 ALA B N 1
ATOM 1652 C CA . ALA B 1 44 ? 49.653 14.002 45.168 1.00 60.38 1430 ALA B CA 1
ATOM 1653 C C . ALA B 1 44 ? 48.538 14.900 45.717 1.00 59.17 1430 ALA B C 1
ATOM 1654 O O . ALA B 1 44 ? 48.267 14.927 46.931 1.00 63.52 1430 ALA B O 1
ATOM 1656 N N . ASN B 1 45 ? 47.885 15.630 44.818 1.00 56.62 1431 ASN B N 1
ATOM 1657 C CA . ASN B 1 45 ? 46.820 16.535 45.231 1.00 54.41 1431 ASN B CA 1
ATOM 1658 C C . ASN B 1 45 ? 45.698 15.808 45.976 1.00 60.55 1431 ASN B C 1
ATOM 1659 O O . ASN B 1 45 ? 45.123 16.334 46.935 1.00 60.68 1431 ASN B O 1
ATOM 1664 N N . ASP B 1 46 ? 45.394 14.594 45.531 1.00 58.83 1432 ASP B N 1
ATOM 1665 C CA . ASP B 1 46 ? 44.419 13.757 46.211 1.00 61.25 1432 ASP B CA 1
ATOM 1666 C C . ASP B 1 46 ? 44.857 13.493 47.642 1.00 61.13 1432 ASP B C 1
ATOM 1667 O O . ASP B 1 46 ? 44.050 13.583 48.565 1.00 56.11 1432 ASP B O 1
ATOM 1672 N N . ARG B 1 47 ? 46.134 13.167 47.825 1.00 67.30 1433 ARG B N 1
ATOM 1673 C CA . ARG B 1 47 ? 46.671 13.013 49.175 1.00 68.16 1433 ARG B CA 1
ATOM 1674 C C . ARG B 1 47 ? 46.421 14.276 49.994 1.00 66.21 1433 ARG B C 1
ATOM 1675 O O . ARG B 1 47 ? 45.974 14.205 51.148 1.00 65.79 1433 ARG B O 1
ATOM 1683 N N . LEU B 1 48 ? 46.705 15.432 49.398 1.00 57.75 1434 LEU B N 1
ATOM 1684 C CA . LEU B 1 48 ? 46.438 16.698 50.082 1.00 52.30 1434 LEU B CA 1
ATOM 1685 C C . LEU B 1 48 ? 44.988 16.778 50.564 1.00 43.99 1434 LEU B C 1
ATOM 1686 O O . LEU B 1 48 ? 44.720 17.079 51.736 1.00 56.35 1434 LEU B O 1
ATOM 1691 N N . GLY B 1 49 ? 44.055 16.503 49.658 1.00 34.12 1435 GLY B N 1
ATOM 1692 C CA . GLY B 1 49 ? 42.644 16.522 50.005 1.00 40.00 1435 GLY B CA 1
ATOM 1693 C C . GLY B 1 49 ? 42.303 15.545 51.117 1.00 51.41 1435 GLY B C 1
ATOM 1694 O O . GLY B 1 49 ? 41.426 15.806 51.940 1.00 52.45 1435 GLY B O 1
ATOM 1695 N N . GLN B 1 50 ? 43.000 14.413 51.140 1.00 53.71 1436 GLN B N 1
ATOM 1696 C CA . GLN B 1 50 ? 42.804 13.414 52.182 1.00 58.27 1436 GLN B CA 1
ATOM 1697 C C . GLN B 1 50 ? 43.218 13.972 53.541 1.00 65.69 1436 GLN B C 1
ATOM 1698 O O . GLN B 1 50 ? 42.481 13.852 54.526 1.00 68.79 1436 GLN B O 1
ATOM 1704 N N . ASP B 1 51 ? 44.398 14.585 53.588 1.00 63.58 1437 ASP B N 1
ATOM 1705 C CA . ASP B 1 51 ? 44.868 15.235 54.808 1.00 61.36 1437 ASP B CA 1
ATOM 1706 C C . ASP B 1 51 ? 43.833 16.248 55.289 1.00 69.13 1437 ASP B C 1
ATOM 1707 O O . ASP B 1 51 ? 43.400 16.226 56.452 1.00 56.02 1437 ASP B O 1
ATOM 1712 N N . LEU B 1 52 ? 43.441 17.136 54.379 1.00 78.30 1438 LEU B N 1
ATOM 1713 C CA . LEU B 1 52 ? 42.417 18.130 54.680 1.00 72.85 1438 LEU B CA 1
ATOM 1714 C C . LEU B 1 52 ? 41.187 17.484 55.315 1.00 69.12 1438 LEU B C 1
ATOM 1715 O O . LEU B 1 52 ? 40.727 17.911 56.376 1.00 65.33 1438 LEU B O 1
ATOM 1720 N N . PHE B 1 53 ? 40.666 16.446 54.668 1.00 62.26 1439 PHE B N 1
ATOM 1721 C CA . PHE B 1 53 ? 39.464 15.785 55.161 1.00 58.05 1439 PHE B CA 1
ATOM 1722 C C . PHE B 1 53 ? 39.659 15.134 56.527 1.00 59.04 1439 PHE B C 1
ATOM 1723 O O . PHE B 1 53 ? 38.717 15.029 57.303 1.00 47.71 1439 PHE B O 1
ATOM 1731 N N . ALA B 1 54 ? 40.870 14.671 56.814 1.00 61.03 1440 ALA B N 1
ATOM 1732 C CA . ALA B 1 54 ? 41.141 14.094 58.124 1.00 56.67 1440 ALA B CA 1
ATOM 1733 C C . ALA B 1 54 ? 41.064 15.191 59.183 1.00 52.26 1440 ALA B C 1
ATOM 1734 O O . ALA B 1 54 ? 40.296 15.103 60.161 1.00 55.98 1440 ALA B O 1
ATOM 1736 N N . LYS B 1 55 ? 41.856 16.238 58.967 1.00 61.64 1441 LYS B N 1
ATOM 1737 C CA . LYS B 1 55 ? 41.908 17.349 59.908 1.00 59.84 1441 LYS B CA 1
ATOM 1738 C C . LYS B 1 55 ? 40.521 17.953 60.146 1.00 61.03 1441 LYS B C 1
ATOM 1739 O O . LYS B 1 55 ? 40.194 18.343 61.265 1.00 78.43 1441 LYS B O 1
ATOM 1745 N N . LEU B 1 56 ? 39.705 18.021 59.099 1.00 64.48 1442 LEU B N 1
ATOM 1746 C CA . LEU B 1 56 ? 38.347 18.537 59.241 1.00 63.25 1442 LEU B CA 1
ATOM 1747 C C . LEU B 1 56 ? 37.441 17.523 59.930 1.00 69.02 1442 LEU B C 1
ATOM 1748 O O . LEU B 1 56 ? 36.512 17.890 60.650 1.00 69.94 1442 LEU B O 1
ATOM 1753 N N . ALA B 1 57 ? 37.711 16.245 59.694 1.00 69.33 1443 ALA B N 1
ATOM 1754 C CA . ALA B 1 57 ? 36.930 15.173 60.288 1.00 58.35 1443 ALA B CA 1
ATOM 1755 C C . ALA B 1 57 ? 37.094 15.224 61.792 1.00 59.38 1443 ALA B C 1
ATOM 1756 O O . ALA B 1 57 ? 36.190 14.843 62.535 1.00 60.84 1443 ALA B O 1
ATOM 1758 N N . GLU B 1 58 ? 38.258 15.692 62.237 1.00 76.39 1444 GLU B N 1
ATOM 1759 C CA . GLU B 1 58 ? 38.483 15.895 63.670 1.00 73.83 1444 GLU B CA 1
ATOM 1760 C C . GLU B 1 58 ? 37.424 16.820 64.277 1.00 61.31 1444 GLU B C 1
ATOM 1761 O O . GLU B 1 58 ? 36.756 16.463 65.245 1.00 68.90 1444 GLU B O 1
ATOM 1767 N N . LYS B 1 59 ? 37.275 18.003 63.687 1.00 51.48 1445 LYS B N 1
ATOM 1768 C CA . LYS B 1 59 ? 36.517 19.095 64.292 1.00 53.08 1445 LYS B CA 1
ATOM 1769 C C . LYS B 1 59 ? 34.994 19.018 64.149 1.00 52.49 1445 LYS B C 1
ATOM 1770 O O . LYS B 1 59 ? 34.262 19.371 65.073 1.00 65.67 1445 LYS B O 1
ATOM 1776 N N . VAL B 1 60 ? 34.518 18.577 62.990 1.00 43.53 1446 VAL B N 1
ATOM 1777 C CA . VAL B 1 60 ? 33.105 18.735 62.656 1.00 40.15 1446 VAL B CA 1
ATOM 1778 C C . VAL B 1 60 ? 32.297 17.453 62.772 1.00 38.58 1446 VAL B C 1
ATOM 1779 O O . VAL B 1 60 ? 32.850 16.364 62.931 1.00 45.22 1446 VAL B O 1
ATOM 1783 N N . ARG B 1 61 ? 30.980 17.599 62.680 1.00 40.52 1447 ARG B N 1
ATOM 1784 C CA . ARG B 1 61 ? 30.069 16.465 62.737 1.00 56.11 1447 ARG B CA 1
ATOM 1785 C C . ARG B 1 61 ? 30.186 15.613 61.474 1.00 57.51 1447 ARG B C 1
ATOM 1786 O O . ARG B 1 61 ? 30.501 16.128 60.400 1.00 61.42 1447 ARG B O 1
ATOM 1794 N N . PRO B 1 62 ? 29.928 14.303 61.601 1.00 55.37 1448 PRO B N 1
ATOM 1795 C CA . PRO B 1 62 ? 30.063 13.352 60.490 1.00 60.91 1448 PRO B CA 1
ATOM 1796 C C . PRO B 1 62 ? 29.354 13.796 59.211 1.00 57.34 1448 PRO B C 1
ATOM 1797 O O . PRO B 1 62 ? 29.935 13.690 58.129 1.00 63.95 1448 PRO B O 1
ATOM 1801 N N . SER B 1 63 ? 28.123 14.283 59.333 1.00 52.68 1449 SER B N 1
ATOM 1802 C CA . SER B 1 63 ? 27.345 14.700 58.169 1.00 52.04 1449 SER B CA 1
ATOM 1803 C C . SER B 1 63 ? 28.035 15.836 57.421 1.00 55.04 1449 SER B C 1
ATOM 1804 O O . SER B 1 63 ? 28.017 15.884 56.192 1.00 63.15 1449 SER B O 1
ATOM 1807 N N . GLU B 1 64 ? 28.646 16.746 58.170 1.00 48.84 1450 GLU B N 1
ATOM 1808 C CA . GLU B 1 64 ? 29.330 17.887 57.577 1.00 58.10 1450 GLU B CA 1
ATOM 1809 C C . GLU B 1 64 ? 30.557 17.441 56.784 1.00 58.35 1450 GLU B C 1
ATOM 1810 O O . GLU B 1 64 ? 30.798 17.916 55.674 1.00 63.99 1450 GLU B O 1
ATOM 1816 N N . ALA B 1 65 ? 31.323 16.522 57.362 1.00 49.76 1451 ALA B N 1
ATOM 1817 C CA . ALA B 1 65 ? 32.494 15.969 56.698 1.00 47.10 1451 ALA B CA 1
ATOM 1818 C C . ALA B 1 65 ? 32.067 15.245 55.427 1.00 58.43 1451 ALA B C 1
ATOM 1819 O O . ALA B 1 65 ? 32.684 15.394 54.363 1.00 45.53 1451 ALA B O 1
ATOM 1821 N N . SER B 1 66 ? 31.002 14.461 55.547 1.00 45.21 1452 SER B N 1
ATOM 1822 C CA . SER B 1 66 ? 30.448 13.755 54.406 1.00 44.74 1452 SER B CA 1
ATOM 1823 C C . SER B 1 66 ? 30.137 14.750 53.290 1.00 47.51 1452 SER B C 1
ATOM 1824 O O . SER B 1 66 ? 30.596 14.588 52.161 1.00 50.83 1452 SER B O 1
ATOM 1827 N N . LYS B 1 67 ? 29.367 15.783 53.625 1.00 37.66 1453 LYS B N 1
ATOM 1828 C CA . LYS B 1 67 ? 29.005 16.831 52.678 1.00 37.52 1453 LYS B CA 1
ATOM 1829 C C . LYS B 1 67 ? 30.228 17.461 52.017 1.00 48.41 1453 LYS B C 1
ATOM 1830 O O . LYS B 1 67 ? 30.230 17.730 50.810 1.00 50.16 1453 LYS B O 1
ATOM 1836 N N . PHE B 1 68 ? 31.269 17.687 52.810 1.00 38.33 1454 PHE B N 1
ATOM 1837 C CA . PHE B 1 68 ? 32.529 18.194 52.279 1.00 45.12 1454 PHE B CA 1
ATOM 1838 C C . PHE B 1 68 ? 33.050 17.259 51.189 1.00 50.98 1454 PHE B C 1
ATOM 1839 O O . PHE B 1 68 ? 33.336 17.684 50.062 1.00 42.03 1454 PHE B O 1
ATOM 1847 N N . ARG B 1 69 ? 33.155 15.981 51.537 1.00 41.69 1455 ARG B N 1
ATOM 1848 C CA . ARG B 1 69 ? 33.647 14.965 50.618 1.00 40.37 1455 ARG B CA 1
ATOM 1849 C C . ARG B 1 69 ? 32.849 14.953 49.311 1.00 52.81 1455 ARG B C 1
ATOM 1850 O O . ARG B 1 69 ? 33.428 14.997 48.214 1.00 52.35 1455 ARG B O 1
ATOM 1858 N N . THR B 1 70 ? 31.524 14.903 49.428 1.00 44.40 1456 THR B N 1
ATOM 1859 C CA . THR B 1 70 ? 30.671 14.864 48.247 1.00 52.97 1456 THR B CA 1
ATOM 1860 C C . THR B 1 70 ? 30.799 16.131 47.405 1.00 53.46 1456 THR B C 1
ATOM 1861 O O . THR B 1 70 ? 30.677 16.083 46.182 1.00 49.62 1456 THR B O 1
ATOM 1865 N N . HIS B 1 71 ? 31.057 17.261 48.052 1.00 49.45 1457 HIS B N 1
ATOM 1866 C CA . HIS B 1 71 ? 31.305 18.489 47.307 1.00 49.74 1457 HIS B CA 1
ATOM 1867 C C . HIS B 1 71 ? 32.592 18.370 46.501 1.00 45.27 1457 HIS B C 1
ATOM 1868 O O . HIS B 1 71 ? 32.637 18.725 45.318 1.00 56.08 1457 HIS B O 1
ATOM 1875 N N . VAL B 1 72 ? 33.636 17.864 47.151 1.00 36.11 1458 VAL B N 1
ATOM 1876 C CA . VAL B 1 72 ? 34.929 17.690 46.499 1.00 40.05 1458 VAL B CA 1
ATOM 1877 C C . VAL B 1 72 ? 34.823 16.760 45.291 1.00 56.45 1458 VAL B C 1
ATOM 1878 O O . VAL B 1 72 ? 35.396 17.031 44.237 1.00 57.26 1458 VAL B O 1
ATOM 1882 N N . ASP B 1 73 ? 34.086 15.664 45.441 1.00 48.65 1459 ASP B N 1
ATOM 1883 C CA . ASP B 1 73 ? 33.866 14.768 44.313 1.00 51.87 1459 ASP B CA 1
ATOM 1884 C C . ASP B 1 73 ? 33.050 15.449 43.212 1.00 57.42 1459 ASP B C 1
ATOM 1885 O O . ASP B 1 73 ? 33.337 15.297 42.019 1.00 53.50 1459 ASP B O 1
ATOM 1890 N N . ALA B 1 74 ? 32.038 16.204 43.624 1.00 55.39 1460 ALA B N 1
ATOM 1891 C CA . ALA B 1 74 ? 31.146 16.873 42.688 1.00 46.63 1460 ALA B CA 1
ATOM 1892 C C . ALA B 1 74 ? 31.885 17.885 41.821 1.00 50.90 1460 ALA B C 1
ATOM 1893 O O . ALA B 1 74 ? 31.585 18.025 40.638 1.00 45.73 1460 ALA B O 1
ATOM 1895 N N . VAL B 1 75 ? 32.844 18.595 42.404 1.00 45.83 1461 VAL B N 1
ATOM 1896 C CA . VAL B 1 75 ? 33.631 19.542 41.620 1.00 49.58 1461 VAL B CA 1
ATOM 1897 C C . VAL B 1 75 ? 34.269 18.849 40.412 1.00 52.27 1461 VAL B C 1
ATOM 1898 O O . VAL B 1 75 ? 34.035 19.232 39.255 1.00 60.65 1461 VAL B O 1
ATOM 1902 N N . GLY B 1 76 ? 35.062 17.818 40.691 1.00 45.70 1462 GLY B N 1
ATOM 1903 C CA . GLY B 1 76 ? 35.681 17.030 39.646 1.00 52.40 1462 GLY B CA 1
ATOM 1904 C C . GLY B 1 76 ? 34.662 16.507 38.653 1.00 58.81 1462 GLY B C 1
ATOM 1905 O O . GLY B 1 76 ? 34.838 16.637 37.435 1.00 67.46 1462 GLY B O 1
ATOM 1906 N N . ASN B 1 77 ? 33.587 15.920 39.173 1.00 42.02 1463 ASN B N 1
ATOM 1907 C CA . ASN B 1 77 ? 32.542 15.367 38.315 1.00 53.80 1463 ASN B CA 1
ATOM 1908 C C . ASN B 1 77 ? 31.991 16.371 37.302 1.00 58.29 1463 ASN B C 1
ATOM 1909 O O . ASN B 1 77 ? 31.993 16.109 36.097 1.00 41.76 1463 ASN B O 1
ATOM 1914 N N . ILE B 1 78 ? 31.519 17.514 37.793 1.00 43.71 1464 ILE B N 1
ATOM 1915 C CA . ILE B 1 78 ? 30.939 18.528 36.922 1.00 50.70 1464 ILE B CA 1
ATOM 1916 C C . ILE B 1 78 ? 31.977 19.103 35.965 1.00 56.13 1464 ILE B C 1
ATOM 1917 O O . ILE B 1 78 ? 31.649 19.465 34.833 1.00 46.48 1464 ILE B O 1
ATOM 1922 N N . THR B 1 79 ? 33.226 19.188 36.414 1.00 46.52 1465 THR B N 1
ATOM 1923 C CA . THR B 1 79 ? 34.293 19.626 35.520 1.00 49.99 1465 THR B CA 1
ATOM 1924 C C . THR B 1 79 ? 34.425 18.675 34.324 1.00 58.65 1465 THR B C 1
ATOM 1925 O O . THR B 1 79 ? 34.337 19.095 33.159 1.00 55.43 1465 THR B O 1
ATOM 1929 N N . SER B 1 80 ? 34.622 17.393 34.621 1.00 51.16 1466 SER B N 1
ATOM 1930 C CA . SER B 1 80 ? 34.723 16.380 33.577 1.00 51.55 1466 SER B CA 1
ATOM 1931 C C . SER B 1 80 ? 33.503 16.384 32.663 1.00 53.81 1466 SER B C 1
ATOM 1932 O O . SER B 1 80 ? 33.632 16.241 31.450 1.00 66.85 1466 SER B O 1
ATOM 1935 N N . LEU B 1 81 ? 32.322 16.546 33.251 1.00 50.15 1467 LEU B N 1
ATOM 1936 C CA . LEU B 1 81 ? 31.075 16.538 32.494 1.00 53.07 1467 LEU B CA 1
ATOM 1937 C C . LEU B 1 81 ? 31.054 17.690 31.497 1.00 54.15 1467 LEU B C 1
ATOM 1938 O O . LEU B 1 81 ? 30.830 17.490 30.302 1.00 55.51 1467 LEU B O 1
ATOM 1943 N N . LEU B 1 82 ? 31.294 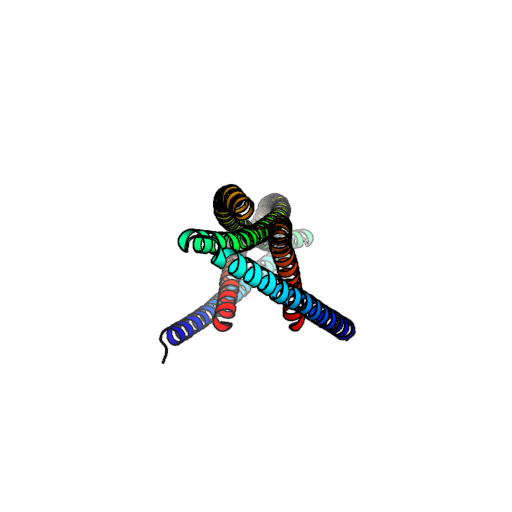18.895 32.002 1.00 46.54 1468 LEU B N 1
ATOM 1944 C CA . LEU B 1 82 ? 31.327 20.080 31.160 1.00 52.72 1468 LEU B CA 1
ATOM 1945 C C . LEU B 1 82 ? 32.336 19.935 30.026 1.00 64.10 1468 LEU B C 1
ATOM 1946 O O . LEU B 1 82 ? 32.027 20.237 28.868 1.00 63.06 1468 LEU B O 1
ATOM 1951 N N . LEU B 1 83 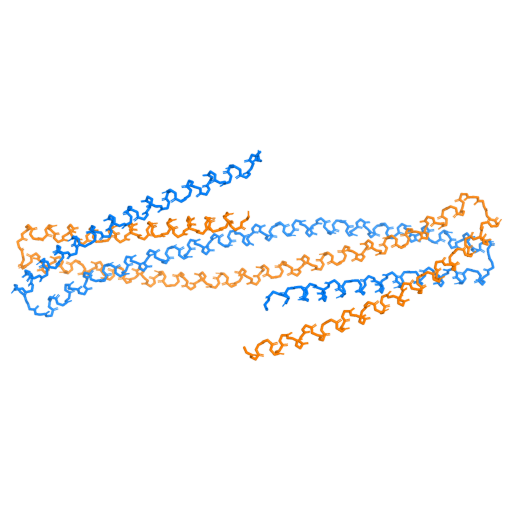? 33.540 19.472 30.349 1.00 59.71 1469 LEU B N 1
ATOM 1952 C CA . LEU B 1 83 ? 34.542 19.259 29.307 1.00 53.52 1469 LEU B CA 1
ATOM 1953 C C . LEU B 1 83 ? 34.051 18.267 28.252 1.00 59.42 1469 LEU B C 1
ATOM 1954 O O . LEU B 1 83 ? 34.155 18.516 27.052 1.00 51.84 1469 LEU B O 1
ATOM 1959 N N . SER B 1 84 ? 33.508 17.147 28.715 1.00 62.91 1470 SER B N 1
ATOM 1960 C CA . SER B 1 84 ? 32.988 16.110 27.835 1.00 55.73 1470 SER B CA 1
ATOM 1961 C C . SER B 1 84 ? 31.949 16.664 26.858 1.00 60.54 1470 SER B C 1
ATOM 1962 O O . SER B 1 84 ? 32.047 16.467 25.639 1.00 62.79 1470 SER B O 1
ATOM 1965 N N . LEU B 1 85 ? 30.955 17.360 27.401 1.00 61.39 1471 LEU B N 1
ATOM 1966 C CA . LEU B 1 85 ? 29.902 17.949 26.585 1.00 61.32 1471 LEU B CA 1
ATOM 1967 C C . LEU B 1 85 ? 30.471 18.969 25.607 1.00 62.43 1471 LEU B C 1
ATOM 1968 O O . LEU B 1 85 ? 30.023 19.062 24.465 1.00 54.79 1471 LEU B O 1
ATOM 1973 N N . SER B 1 86 ? 31.460 19.732 26.059 1.00 52.66 1472 SER B N 1
ATOM 1974 C CA . SER B 1 86 ? 32.109 20.717 25.206 1.00 47.03 1472 SER B CA 1
ATOM 1975 C C . SER B 1 86 ? 32.731 20.033 23.990 1.00 60.46 1472 SER B C 1
ATOM 1976 O O . SER B 1 86 ? 32.503 20.434 22.842 1.00 67.74 1472 SER B O 1
ATOM 1979 N N . GLU B 1 87 ? 33.514 18.993 24.258 1.00 56.25 1473 GLU B N 1
ATOM 1980 C CA . GLU B 1 87 ? 34.162 18.212 23.211 1.00 66.83 1473 GLU B CA 1
ATOM 1981 C C . GLU B 1 87 ? 33.139 17.654 22.222 1.00 74.09 1473 GLU B C 1
ATOM 1982 O O . GLU B 1 87 ? 33.250 17.869 21.009 1.00 71.26 1473 GLU B O 1
ATOM 1988 N N . ARG B 1 88 ? 32.144 16.941 22.743 1.00 66.38 1474 ARG B N 1
ATOM 1989 C CA . ARG B 1 88 ? 31.103 16.372 21.890 1.00 69.24 1474 ARG B CA 1
ATOM 1990 C C . ARG B 1 88 ? 30.456 17.436 21.001 1.00 69.76 1474 ARG B C 1
ATOM 1991 O O . ARG B 1 88 ? 30.322 17.256 19.786 1.00 66.49 1474 ARG B O 1
ATOM 1999 N N . LEU B 1 89 ? 30.059 18.545 21.617 1.00 71.39 1475 LEU B N 1
ATOM 2000 C CA . LEU B 1 89 ? 29.473 19.661 20.888 1.00 65.99 1475 LEU B CA 1
ATOM 2001 C C . LEU B 1 89 ? 30.376 20.058 19.731 1.00 67.43 1475 LEU B C 1
ATOM 2002 O O . LEU B 1 89 ? 29.943 20.102 18.578 1.00 74.73 1475 LEU B O 1
ATOM 2007 N N . ALA B 1 90 ? 31.635 20.345 20.047 1.00 66.22 1476 ALA B N 1
ATOM 2008 C CA . ALA B 1 90 ? 32.613 20.697 19.024 1.00 65.11 1476 ALA B CA 1
ATOM 2009 C C . ALA B 1 90 ? 32.570 19.703 17.862 1.00 65.34 1476 ALA B C 1
ATOM 2010 O O . ALA B 1 90 ? 32.414 20.091 16.698 1.00 76.24 1476 ALA B O 1
ATOM 2012 N N . GLN B 1 91 ? 32.708 18.421 18.189 1.00 62.34 1477 GLN B N 1
ATOM 2013 C CA . GLN B 1 91 ? 32.664 17.355 17.192 1.00 58.39 1477 GLN B CA 1
ATOM 2014 C C . GLN B 1 91 ? 31.450 17.504 16.275 1.00 64.73 1477 GLN B C 1
ATOM 2015 O O . GLN B 1 91 ? 31.578 17.532 15.042 1.00 73.00 1477 GLN B O 1
ATOM 2021 N N . THR B 1 92 ? 30.273 17.601 16.888 1.00 73.31 1478 THR B N 1
ATOM 2022 C CA . THR B 1 92 ? 29.029 17.758 16.143 1.00 78.77 1478 THR B CA 1
ATOM 2023 C C . THR B 1 92 ? 29.093 18.943 15.182 1.00 86.36 1478 THR B C 1
ATOM 2024 O O . THR B 1 92 ? 28.796 18.807 13.990 1.00 97.98 1478 THR B O 1
ATOM 2028 N N . GLU B 1 93 ? 29.485 20.104 15.702 1.00 72.39 1479 GLU B N 1
ATOM 2029 C CA . GLU B 1 93 ? 29.640 21.297 14.875 1.00 85.75 1479 GLU B CA 1
ATOM 2030 C C . GLU B 1 93 ? 30.484 20.983 13.644 1.00 90.22 1479 GLU B C 1
ATOM 2031 O O . GLU B 1 93 ? 30.071 21.228 12.503 1.00 83.09 1479 GLU B O 1
ATOM 2037 N N . SER B 1 94 ? 31.671 20.434 13.891 1.00 87.00 1480 SER B N 1
ATOM 2038 C CA . SER B 1 94 ? 32.594 20.069 12.825 1.00 88.38 1480 SER B CA 1
ATOM 2039 C C . SER B 1 94 ? 31.90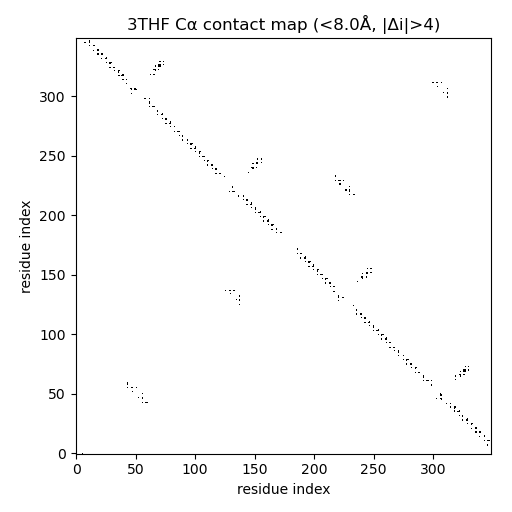3 19.229 11.751 1.00 91.02 1480 SER B C 1
ATOM 2040 O O . SER B 1 94 ? 31.921 19.571 10.556 1.00 91.79 1480 SER B O 1
ATOM 2043 N N . SER B 1 95 ? 31.287 18.132 12.182 1.00 86.77 1481 SER B N 1
ATOM 2044 C CA . SER B 1 95 ? 30.606 17.236 11.252 1.00 90.10 1481 SER B CA 1
ATOM 2045 C C . SER B 1 95 ? 29.552 17.966 10.420 1.00 87.45 1481 SER B C 1
ATOM 2046 O O . SER B 1 95 ? 29.450 17.754 9.208 1.00 85.52 1481 SER B O 1
ATOM 2049 N N . LEU B 1 96 ? 28.772 18.822 11.074 1.00 83.33 1482 LEU B N 1
ATOM 2050 C CA . LEU B 1 96 ? 27.760 19.615 10.381 1.00 77.83 1482 LEU B CA 1
ATOM 2051 C C . LEU B 1 96 ? 28.369 20.497 9.291 1.00 94.59 1482 LEU B C 1
ATOM 2052 O O . LEU B 1 96 ? 27.912 20.487 8.143 1.00 99.41 1482 LEU B O 1
ATOM 2057 N N . GLU B 1 97 ? 29.393 21.263 9.654 1.00 91.91 1483 GLU B N 1
ATOM 2058 C CA . GLU B 1 97 ? 30.123 22.071 8.681 1.00 94.14 1483 GLU B CA 1
ATOM 2059 C C . GLU B 1 97 ? 30.535 21.228 7.471 1.00 89.56 1483 GLU B C 1
ATOM 2060 O O . GLU B 1 97 ? 30.267 21.588 6.310 1.00 92.09 1483 GLU B O 1
ATOM 2066 N N . THR B 1 98 ? 31.187 20.102 7.749 1.00 74.47 1484 THR B N 1
ATOM 2067 C CA . THR B 1 98 ? 31.568 19.172 6.690 1.00 88.39 1484 THR B CA 1
ATOM 2068 C C . THR B 1 98 ? 30.388 18.861 5.763 1.00 93.32 1484 THR B C 1
ATOM 2069 O O . THR B 1 98 ? 30.456 19.076 4.539 1.00 95.73 1484 THR B O 1
ATOM 2073 N N . ARG B 1 99 ? 29.308 18.357 6.356 1.00 91.32 1485 ARG B N 1
ATOM 2074 C CA . ARG B 1 99 ? 28.092 18.058 5.608 1.00 96.77 1485 ARG B CA 1
ATOM 2075 C C . ARG B 1 99 ? 27.698 19.220 4.705 1.00 92.72 1485 ARG B C 1
ATOM 2076 O O . ARG B 1 99 ? 27.307 19.020 3.554 1.00 92.02 1485 ARG B O 1
ATOM 2084 N N . GLN B 1 100 ? 27.804 20.434 5.236 1.00 82.34 1486 GLN B N 1
ATOM 2085 C CA . GLN B 1 100 ? 27.457 21.632 4.485 1.00 83.95 1486 GLN B CA 1
ATOM 2086 C C . GLN B 1 100 ? 28.326 21.772 3.237 1.00 91.00 1486 GLN B C 1
ATOM 2087 O O . GLN B 1 100 ? 27.812 21.934 2.123 1.00 89.95 1486 GLN B O 1
ATOM 2093 N N . GLN B 1 101 ? 29.643 21.709 3.422 1.00 90.85 1487 GLN B N 1
ATOM 2094 C CA . GLN B 1 101 ? 30.556 21.780 2.279 1.00 94.39 1487 GLN B CA 1
ATOM 2095 C 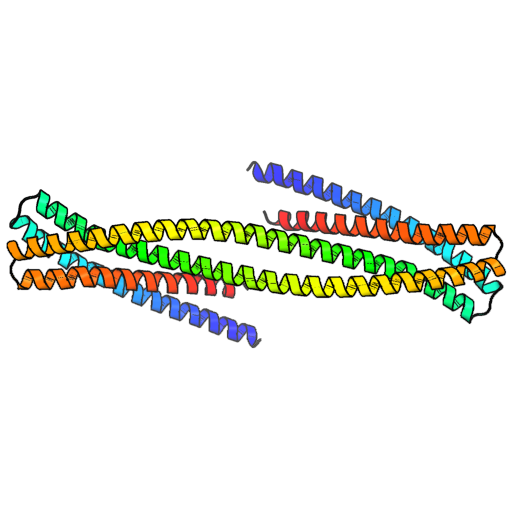C . GLN B 1 101 ? 30.182 20.752 1.208 1.00 89.94 1487 GLN B C 1
ATOM 2096 O O . GLN B 1 101 ? 30.035 21.083 0.016 1.00 91.62 1487 GLN B O 1
ATOM 2102 N N . GLU B 1 102 ? 30.022 19.503 1.641 1.00 83.36 1488 GLU B N 1
ATOM 2103 C CA . GLU B 1 102 ? 29.619 18.438 0.726 1.00 89.86 1488 GLU B CA 1
ATOM 2104 C C . GLU B 1 102 ? 28.361 18.827 -0.055 1.00 89.54 1488 GLU B C 1
ATOM 2105 O O . GLU B 1 102 ? 28.301 18.683 -1.286 1.00 74.66 1488 GLU B O 1
ATOM 2111 N N . ARG B 1 103 ? 27.361 19.329 0.666 1.00 88.15 1489 ARG B N 1
ATOM 2112 C CA . ARG B 1 103 ? 26.108 19.743 0.047 1.00 83.31 1489 ARG B CA 1
ATOM 2113 C C . ARG B 1 103 ? 26.333 20.810 -1.019 1.00 82.94 1489 ARG B C 1
ATOM 2114 O O . ARG B 1 103 ? 25.707 20.776 -2.076 1.00 77.56 1489 ARG B O 1
ATOM 2122 N N . GLY B 1 104 ? 27.213 21.765 -0.731 1.00 84.11 1490 GLY B N 1
ATOM 2123 C CA . GLY B 1 104 ? 27.554 22.788 -1.704 1.00 76.90 1490 GLY B CA 1
ATOM 2124 C C . GLY B 1 104 ? 28.118 22.168 -2.969 1.00 85.01 1490 GLY B C 1
ATOM 2125 O O . GLY B 1 104 ? 27.663 22.458 -4.090 1.00 84.66 1490 GLY B O 1
ATOM 2126 N N . ALA B 1 105 ? 29.110 21.298 -2.790 1.00 84.81 1491 ALA B N 1
ATOM 2127 C CA . ALA B 1 105 ? 29.690 20.586 -3.927 1.00 82.64 1491 ALA B CA 1
ATOM 2128 C C . ALA B 1 105 ? 28.600 19.931 -4.780 1.00 80.53 1491 ALA B C 1
ATOM 2129 O O . ALA B 1 105 ? 28.521 20.148 -6.001 1.00 80.21 1491 ALA B O 1
ATOM 2131 N N . LEU B 1 106 ? 27.757 19.135 -4.126 1.00 84.69 1492 LEU B N 1
ATOM 2132 C CA . LEU B 1 106 ? 26.669 18.445 -4.813 1.00 81.15 1492 LEU B CA 1
ATOM 2133 C C . LEU B 1 106 ? 25.759 19.407 -5.573 1.00 87.77 1492 LEU B C 1
ATOM 2134 O O . LEU B 1 106 ? 25.366 19.131 -6.707 1.00 91.73 1492 LEU B O 1
ATOM 2139 N N . GLU B 1 107 ? 25.427 20.533 -4.951 1.00 75.68 1493 GLU B N 1
ATOM 2140 C CA . GLU B 1 107 ? 24.582 21.528 -5.601 1.00 77.85 1493 GLU B CA 1
ATOM 2141 C C . GLU B 1 107 ? 25.226 22.067 -6.881 1.00 78.90 1493 GLU B C 1
ATOM 2142 O O . GLU B 1 107 ? 24.559 22.203 -7.915 1.00 72.64 1493 GLU B O 1
ATOM 2148 N N . SER B 1 108 ? 26.522 22.366 -6.815 1.00 76.87 1494 SER B N 1
ATOM 2149 C CA . SER B 1 108 ? 27.247 22.803 -8.008 1.00 75.12 1494 SER B CA 1
ATOM 2150 C C . SER B 1 108 ? 27.158 21.748 -9.114 1.00 77.19 1494 SER B C 1
ATOM 2151 O O . SER B 1 108 ? 26.731 22.029 -10.254 1.00 77.68 1494 SER B O 1
ATOM 2154 N N . LYS B 1 109 ? 27.561 20.528 -8.766 1.00 76.64 1495 LYS B N 1
ATOM 2155 C CA . LYS B 1 109 ? 27.484 19.404 -9.694 1.00 69.99 1495 LYS B CA 1
ATOM 2156 C C . LYS B 1 109 ? 26.109 19.357 -10.358 1.00 68.45 1495 LYS B C 1
ATOM 2157 O O . LYS B 1 109 ? 25.991 19.138 -11.568 1.00 67.00 1495 LYS B O 1
ATOM 2163 N N . ARG B 1 110 ? 25.073 19.574 -9.553 1.00 71.74 1496 ARG B N 1
ATOM 2164 C CA . ARG B 1 110 ? 23.699 19.575 -10.038 1.00 63.01 1496 ARG B CA 1
ATOM 2165 C C . ARG B 1 110 ? 23.457 20.680 -11.059 1.00 64.96 1496 ARG B C 1
ATOM 2166 O O . ARG B 1 110 ? 22.855 20.439 -12.103 1.00 65.61 1496 ARG B O 1
ATOM 2174 N N . ASP B 1 111 ? 23.908 21.894 -10.754 1.00 67.00 1497 ASP B N 1
ATOM 2175 C CA . ASP B 1 111 ? 23.800 22.989 -11.714 1.00 76.01 1497 ASP B CA 1
ATOM 2176 C C . ASP B 1 111 ? 24.387 22.559 -13.058 1.00 74.94 1497 ASP B C 1
ATOM 2177 O O . ASP B 1 111 ? 23.745 22.683 -14.116 1.00 74.09 1497 ASP B O 1
ATOM 2182 N N . LEU B 1 112 ? 25.612 22.039 -13.007 1.00 66.50 1498 LEU B N 1
ATOM 2183 C CA . LEU B 1 112 ? 26.286 21.586 -14.221 1.00 63.32 1498 LEU B CA 1
ATOM 2184 C C . LEU B 1 112 ? 25.439 20.567 -14.998 1.00 64.22 1498 LEU B C 1
ATOM 2185 O O . LEU B 1 112 ? 25.109 20.772 -16.180 1.00 58.61 1498 LEU B O 1
ATOM 2190 N N . LEU B 1 113 ? 25.090 19.474 -14.326 1.00 63.11 1499 LEU B N 1
ATOM 2191 C CA . LEU B 1 113 ? 24.245 18.444 -14.919 1.00 57.68 1499 LEU B CA 1
ATOM 2192 C C . LEU B 1 113 ? 23.036 19.059 -15.610 1.00 64.53 1499 LEU B C 1
ATOM 2193 O O . LEU B 1 113 ? 22.684 18.679 -16.731 1.00 54.62 1499 LEU B O 1
ATOM 2198 N N . TYR B 1 114 ? 22.407 20.016 -14.936 1.00 52.38 1500 TYR B N 1
ATOM 2199 C CA . TYR B 1 114 ? 21.210 20.662 -15.462 1.00 59.76 1500 TYR B CA 1
ATOM 2200 C C . TYR B 1 114 ? 21.486 21.400 -16.763 1.00 60.54 1500 TYR B C 1
ATOM 2201 O O . TYR B 1 114 ? 20.772 21.209 -17.753 1.00 59.31 1500 TYR B O 1
ATOM 2210 N N . GLU B 1 115 ? 22.514 22.247 -16.766 1.00 62.42 1501 GLU B N 1
ATOM 2211 C CA . GLU B 1 115 ? 22.838 22.971 -17.991 1.00 66.70 1501 GLU B CA 1
ATOM 2212 C C . GLU B 1 115 ? 23.067 21.979 -19.132 1.00 74.20 1501 GLU B C 1
ATOM 2213 O O . GLU B 1 115 ? 22.514 22.131 -20.237 1.00 70.93 1501 GLU B O 1
ATOM 2219 N N . GLN B 1 116 ? 23.860 20.947 -18.853 1.00 67.17 1502 GLN B N 1
ATOM 2220 C CA . GLN B 1 116 ? 24.142 19.930 -19.861 1.00 61.68 1502 GLN B CA 1
ATOM 2221 C C . GLN B 1 116 ? 22.857 19.283 -20.371 1.00 58.37 1502 GLN B C 1
ATOM 2222 O O . GLN B 1 116 ? 22.751 18.924 -21.548 1.00 62.79 1502 GLN B O 1
ATOM 2228 N N . MET B 1 117 ? 21.882 19.142 -19.478 1.00 54.61 1503 MET B N 1
ATOM 2229 C CA . MET B 1 117 ? 20.591 18.563 -19.828 1.00 48.14 1503 MET B CA 1
ATOM 2230 C C . MET B 1 117 ? 19.830 19.466 -20.785 1.00 54.78 1503 MET B C 1
ATOM 2231 O O . MET B 1 117 ? 19.283 19.001 -21.783 1.00 62.43 1503 MET B O 1
ATOM 2236 N N . GLU B 1 118 ? 19.794 20.758 -20.478 1.00 51.94 1504 GLU B N 1
ATOM 2237 C CA . GLU B 1 118 ? 19.128 21.713 -21.355 1.00 71.25 1504 GLU B CA 1
ATOM 2238 C C . GLU B 1 118 ? 19.754 21.684 -22.753 1.00 78.87 1504 GLU B C 1
ATOM 2239 O O . GLU B 1 118 ? 19.045 21.605 -23.774 1.00 61.12 1504 GLU B O 1
ATOM 2245 N N . GLU B 1 119 ? 21.084 21.731 -22.792 1.00 51.08 1505 GLU B N 1
ATOM 2246 C CA . GLU B 1 119 ? 21.802 21.615 -24.057 1.00 61.89 1505 GLU B CA 1
ATOM 2247 C C . GLU B 1 119 ? 21.370 20.359 -24.815 1.00 60.78 1505 GLU B C 1
ATOM 2248 O O . GLU B 1 119 ? 20.985 20.419 -25.993 1.00 53.15 1505 GLU B O 1
ATOM 2254 N N . ALA B 1 120 ? 21.426 19.223 -24.127 1.00 50.39 1506 ALA B N 1
ATOM 2255 C CA . ALA B 1 120 ? 21.042 17.947 -24.717 1.00 57.31 1506 ALA B CA 1
ATOM 2256 C C . ALA B 1 120 ? 19.623 17.974 -25.279 1.00 55.75 1506 ALA B C 1
ATOM 2257 O O . ALA B 1 120 ? 19.340 17.347 -26.299 1.00 58.38 1506 ALA B O 1
ATOM 2259 N N . GLN B 1 121 ? 18.731 18.696 -24.610 1.00 55.81 1507 GLN B N 1
ATOM 2260 C CA . GLN B 1 121 ? 17.348 18.799 -25.060 1.00 53.45 1507 GLN B CA 1
ATOM 2261 C C . GLN B 1 121 ? 17.263 19.584 -26.360 1.00 51.08 1507 GLN B C 1
ATOM 2262 O O . GLN B 1 121 ? 16.642 19.137 -27.334 1.00 53.68 1507 GLN B O 1
ATOM 2268 N N . ARG B 1 122 ? 17.889 20.757 -26.366 1.00 47.00 1508 ARG B N 1
ATOM 2269 C CA . ARG B 1 122 ? 17.993 21.563 -27.582 1.00 68.61 1508 ARG B CA 1
ATOM 2270 C C .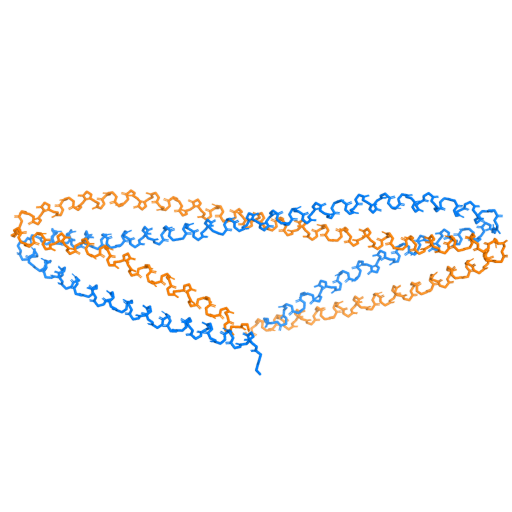 ARG B 1 122 ? 18.460 20.698 -28.763 1.00 64.34 1508 ARG B C 1
ATOM 2271 O O . ARG B 1 122 ? 17.816 20.628 -29.836 1.00 58.25 1508 ARG B O 1
ATOM 2279 N N . LEU B 1 123 ? 19.584 20.026 -28.537 1.00 55.54 1509 LEU B N 1
ATOM 2280 C CA . LEU B 1 123 ? 20.165 19.138 -29.526 1.00 56.65 1509 LEU B CA 1
ATOM 2281 C C . LEU B 1 123 ? 19.170 18.079 -29.999 1.00 56.75 1509 LEU B C 1
ATOM 2282 O O . LEU B 1 123 ? 19.062 17.806 -31.201 1.00 58.69 1509 LEU B O 1
ATOM 2287 N N . LYS B 1 124 ? 18.442 17.485 -29.059 1.00 43.62 1510 LYS B N 1
ATOM 2288 C CA . LYS B 1 124 ? 17.458 16.467 -29.416 1.00 49.40 1510 LYS B CA 1
ATOM 2289 C C . LYS B 1 124 ? 16.381 17.029 -30.336 1.00 53.41 1510 LYS B C 1
ATOM 2290 O O . LYS B 1 124 ? 16.006 16.389 -31.315 1.00 51.97 1510 LYS B O 1
ATOM 2296 N N . SER B 1 125 ? 15.874 18.215 -30.017 1.00 45.34 1511 SER B N 1
ATOM 2297 C CA . SER B 1 125 ? 14.912 18.862 -30.905 1.00 57.72 1511 SER B CA 1
ATOM 2298 C C . SER B 1 125 ? 15.485 18.986 -32.319 1.00 55.30 1511 SER B C 1
ATOM 2299 O O . SER B 1 125 ? 14.845 18.591 -33.321 1.00 55.26 1511 SER B O 1
ATOM 2302 N N . ASP B 1 126 ? 16.697 19.533 -32.390 1.00 50.41 1512 ASP B N 1
ATOM 2303 C CA . ASP B 1 126 ? 17.382 19.660 -33.672 1.00 59.28 1512 ASP B CA 1
ATOM 2304 C C . ASP B 1 126 ? 17.348 18.329 -34.434 1.00 67.30 1512 ASP B C 1
ATOM 2305 O O . ASP B 1 126 ? 16.959 18.266 -35.614 1.00 51.90 1512 ASP B O 1
ATOM 2310 N N . ILE B 1 127 ? 17.742 17.264 -33.742 1.00 48.89 1513 ILE B N 1
ATOM 2311 C CA . ILE B 1 127 ? 17.787 15.937 -34.346 1.00 49.08 1513 ILE B CA 1
ATOM 2312 C C . ILE B 1 127 ? 16.412 15.472 -34.811 1.00 53.29 1513 ILE B C 1
ATOM 2313 O O . ILE B 1 127 ? 16.300 14.770 -35.811 1.00 52.17 1513 ILE B O 1
ATOM 2318 N N . GLU B 1 128 ? 15.368 15.861 -34.087 1.00 48.22 1514 GLU B N 1
ATOM 2319 C CA . GLU B 1 128 ? 14.006 15.512 -34.478 1.00 49.11 1514 GLU B CA 1
ATOM 2320 C C . GLU B 1 128 ? 13.659 16.149 -35.820 1.00 54.40 1514 GLU B C 1
ATOM 2321 O O . GLU B 1 128 ? 13.189 15.469 -36.749 1.00 59.37 1514 GLU B O 1
ATOM 2327 N N . ARG B 1 129 ? 13.900 17.454 -35.930 1.00 50.50 1515 ARG B N 1
ATOM 2328 C CA . ARG B 1 129 ? 13.671 18.124 -37.215 1.00 48.81 1515 ARG B CA 1
ATOM 2329 C C . ARG B 1 129 ? 14.471 17.476 -38.359 1.00 39.67 1515 ARG B C 1
ATOM 2330 O O . ARG B 1 129 ? 13.921 17.128 -39.426 1.00 39.81 1515 ARG B O 1
ATOM 2338 N N . ARG B 1 130 ? 15.769 17.304 -38.132 1.00 40.48 1516 ARG B N 1
ATOM 2339 C CA . ARG B 1 130 ? 16.590 16.592 -39.101 1.00 40.95 1516 ARG B CA 1
ATOM 2340 C C . ARG B 1 130 ? 15.936 15.274 -39.494 1.00 47.52 1516 ARG B C 1
ATOM 2341 O O . ARG B 1 130 ? 15.980 14.868 -40.651 1.00 49.56 1516 ARG B O 1
ATOM 2349 N N . GLY B 1 131 ? 15.336 14.605 -38.517 1.00 50.21 1517 GLY B N 1
ATOM 2350 C CA . GLY B 1 131 ? 14.680 13.335 -38.751 1.00 48.23 1517 GLY B CA 1
ATOM 2351 C C . GLY B 1 131 ? 13.516 13.491 -39.702 1.00 49.94 1517 GLY B C 1
ATOM 2352 O O . GLY B 1 131 ? 13.289 12.637 -40.563 1.00 50.27 1517 GLY B O 1
ATOM 2353 N N . VAL B 1 132 ? 12.764 14.576 -39.538 1.00 48.68 1518 VAL B N 1
ATOM 2354 C CA . VAL B 1 132 ? 11.733 14.911 -40.516 1.00 46.02 1518 VAL B CA 1
ATOM 2355 C C . VAL B 1 132 ? 12.363 14.960 -41.909 1.00 53.38 1518 VAL B C 1
ATOM 2356 O O . VAL B 1 132 ? 11.881 14.316 -42.858 1.00 46.75 1518 VAL B O 1
ATOM 2360 N N . SER B 1 133 ? 13.457 15.710 -42.023 1.00 54.16 1519 SER B N 1
ATOM 2361 C CA . SER B 1 133 ? 14.159 15.801 -43.307 1.00 52.61 1519 SER B CA 1
ATOM 2362 C C . SER B 1 133 ? 14.505 14.427 -43.899 1.00 57.48 1519 SER B C 1
ATOM 2363 O O . SER B 1 133 ? 14.238 14.157 -45.076 1.00 60.52 1519 SER B O 1
ATOM 2366 N N . ILE B 1 134 ? 15.100 13.567 -43.077 1.00 49.17 1520 ILE B N 1
ATOM 2367 C CA . ILE B 1 134 ? 15.487 12.219 -43.489 1.00 33.09 1520 ILE B CA 1
ATOM 2368 C C . ILE B 1 134 ? 14.288 11.424 -43.989 1.00 47.43 1520 ILE B C 1
ATOM 2369 O O . ILE B 1 134 ? 14.351 10.773 -45.036 1.00 47.68 1520 ILE B O 1
ATOM 2374 N N . ALA B 1 135 ? 13.196 11.475 -43.233 1.00 45.15 1521 ALA B N 1
ATOM 2375 C CA . ALA B 1 135 ? 11.968 10.819 -43.657 1.00 37.12 1521 ALA B CA 1
ATOM 2376 C C . ALA B 1 135 ? 11.613 11.297 -45.056 1.00 51.53 1521 ALA B C 1
ATOM 2377 O O . ALA B 1 135 ? 11.261 10.497 -45.928 1.00 43.62 1521 ALA B O 1
ATOM 2379 N N . GLY B 1 136 ? 11.709 12.608 -45.264 1.00 61.21 1522 GLY B N 1
ATOM 2380 C CA . GLY B 1 136 ? 11.481 13.174 -46.582 1.00 52.24 1522 GLY B CA 1
ATOM 2381 C C . GLY B 1 136 ? 12.345 12.503 -47.637 1.00 54.06 1522 GLY B C 1
ATOM 2382 O O . GLY B 1 136 ? 11.840 12.011 -48.653 1.00 47.05 1522 GLY B O 1
ATOM 2383 N N . LEU B 1 137 ? 13.636 12.420 -47.388 1.00 50.35 1523 LEU B N 1
ATOM 2384 C CA . LEU B 1 137 ? 14.605 11.839 -48.303 1.00 50.89 1523 LEU B CA 1
ATOM 2385 C C . LEU B 1 137 ? 14.327 10.419 -48.674 1.00 52.12 1523 LEU B C 1
ATOM 2386 O O . LEU B 1 137 ? 14.413 10.049 -49.804 1.00 62.01 1523 LEU B O 1
ATOM 2391 N N . LEU B 1 138 ? 14.046 9.603 -47.690 1.00 59.89 1524 LEU B N 1
ATOM 2392 C CA . LEU B 1 138 ? 13.663 8.213 -47.911 1.00 57.12 1524 LEU B CA 1
ATOM 2393 C C . LEU B 1 138 ? 12.374 8.103 -48.720 1.00 55.07 1524 LEU B C 1
ATOM 2394 O O . LEU B 1 138 ? 12.287 7.312 -49.655 1.00 53.74 1524 LEU B O 1
ATOM 2399 N N . ALA B 1 139 ? 11.373 8.896 -48.353 1.00 50.14 1525 ALA B N 1
ATOM 2400 C CA . ALA B 1 139 ? 10.101 8.880 -49.062 1.00 46.96 1525 ALA B CA 1
ATOM 2401 C C . ALA B 1 139 ? 10.293 9.245 -50.529 1.00 59.11 1525 ALA B C 1
ATOM 2402 O O . ALA B 1 139 ? 9.580 8.746 -51.399 1.00 59.97 1525 ALA B O 1
ATOM 2404 N N . LYS B 1 140 ? 11.260 10.118 -50.798 1.00 59.25 1526 LYS B N 1
ATOM 2405 C CA . LYS B 1 140 ? 11.541 10.548 -52.165 1.00 46.39 1526 LYS B CA 1
ATOM 2406 C C . LYS B 1 140 ? 12.371 9.528 -52.942 1.00 53.24 1526 LYS B C 1
ATOM 2407 O O . LYS B 1 140 ? 12.347 9.514 -54.171 1.00 62.67 1526 LYS B O 1
ATOM 2413 N N . ASN B 1 141 ? 13.103 8.673 -52.231 1.00 54.94 1527 ASN B N 1
ATOM 2414 C CA . ASN B 1 141 ? 14.026 7.753 -52.898 1.00 45.32 1527 ASN B CA 1
ATOM 2415 C C . ASN B 1 141 ? 13.786 6.252 -52.701 1.00 51.72 1527 ASN B C 1
ATOM 2416 O O . ASN B 1 141 ? 14.449 5.436 -53.339 1.00 59.95 1527 ASN B O 1
ATOM 2421 N N . LEU B 1 142 ? 12.879 5.863 -51.821 1.00 61.20 1528 LEU B N 1
ATOM 2422 C CA . LEU B 1 142 ? 12.676 4.446 -51.545 1.00 56.47 1528 LEU B CA 1
ATOM 2423 C C . LEU B 1 142 ? 11.221 4.038 -51.463 1.00 60.08 1528 LEU B C 1
ATOM 2424 O O . LEU B 1 142 ? 10.374 4.835 -51.153 1.00 72.61 1528 LEU B O 1
ATOM 2429 N N . SER B 1 143 ? 10.950 2.770 -51.718 1.00 56.67 1529 SER B N 1
ATOM 2430 C CA . SER B 1 143 ? 9.601 2.213 -51.691 1.00 65.58 1529 SER B CA 1
ATOM 2431 C C . SER B 1 143 ? 8.961 2.444 -50.330 1.00 64.74 1529 SER B C 1
ATOM 2432 O O . SER B 1 143 ? 9.656 2.650 -49.337 1.00 83.23 1529 SER B O 1
ATOM 2435 N N . ALA B 1 144 ? 7.633 2.406 -50.288 1.00 55.89 1530 ALA B N 1
ATOM 2436 C CA . ALA B 1 144 ? 6.902 2.588 -49.039 1.00 67.74 1530 ALA B CA 1
ATOM 2437 C C . ALA B 1 144 ? 7.317 1.544 -48.001 1.00 64.26 1530 ALA B C 1
ATOM 2438 O O . ALA B 1 144 ? 7.540 1.870 -46.831 1.00 57.17 1530 ALA B O 1
ATOM 2440 N N . ASP B 1 145 ? 7.422 0.293 -48.442 1.00 58.16 1531 ASP B N 1
ATOM 2441 C CA . ASP B 1 145 ? 7.872 -0.796 -47.587 1.00 69.26 1531 ASP B CA 1
ATOM 2442 C C . ASP B 1 145 ? 9.190 -0.442 -46.912 1.00 70.57 1531 ASP B C 1
ATOM 2443 O O . ASP B 1 145 ? 9.298 -0.471 -45.687 1.00 74.24 1531 ASP B O 1
ATOM 2448 N N . MET B 1 146 ? 10.190 -0.105 -47.720 1.00 64.23 1532 MET B N 1
ATOM 2449 C CA . MET B 1 146 ? 11.499 0.269 -47.200 1.00 64.55 1532 MET B CA 1
ATOM 2450 C C . MET B 1 146 ? 11.406 1.394 -46.172 1.00 63.68 1532 MET B C 1
ATOM 2451 O O . MET B 1 146 ? 12.156 1.418 -45.196 1.00 54.58 1532 MET B O 1
ATOM 2456 N N . CYS B 1 147 ? 10.479 2.320 -46.393 1.00 58.26 1533 CYS B N 1
ATOM 2457 C CA . CYS B 1 147 ? 10.280 3.440 -45.478 1.00 59.75 1533 CYS B CA 1
ATOM 2458 C C . CYS B 1 147 ? 9.728 2.991 -44.124 1.00 67.38 1533 CYS B C 1
ATOM 2459 O O . CYS B 1 147 ? 10.265 3.356 -43.071 1.00 75.93 1533 CYS B O 1
ATOM 2462 N N . ALA B 1 148 ? 8.656 2.203 -44.154 1.00 62.10 1534 ALA B N 1
ATOM 2463 C CA . ALA B 1 148 ? 8.089 1.653 -42.925 1.00 74.75 1534 ALA B CA 1
ATOM 2464 C C . ALA B 1 148 ? 9.163 0.876 -42.169 1.00 71.59 1534 ALA B C 1
ATOM 2465 O O . ALA B 1 148 ? 9.284 0.967 -40.938 1.00 58.84 1534 ALA B O 1
ATOM 2467 N N . ASP B 1 149 ? 9.950 0.122 -42.930 1.00 61.41 1535 ASP B N 1
ATOM 2468 C CA . ASP B 1 149 ? 11.065 -0.631 -42.379 1.00 64.54 1535 ASP B CA 1
ATOM 2469 C C . ASP B 1 149 ? 12.062 0.288 -41.688 1.00 64.73 1535 ASP B C 1
ATOM 2470 O O . ASP B 1 149 ? 12.555 -0.031 -40.609 1.00 59.73 1535 ASP B O 1
ATOM 2475 N N . TYR B 1 150 ? 12.364 1.427 -42.302 1.00 58.12 1536 TYR B N 1
ATOM 2476 C CA . TYR B 1 150 ? 13.276 2.366 -41.665 1.00 48.86 1536 TYR B CA 1
ATOM 2477 C C . TYR B 1 150 ? 12.695 2.884 -40.359 1.00 57.82 1536 TYR B C 1
ATOM 2478 O O . TYR B 1 150 ? 13.370 2.887 -39.335 1.00 54.74 1536 TYR B O 1
ATOM 2487 N N . ASP B 1 151 ? 11.448 3.341 -40.402 1.00 43.90 1537 ASP B N 1
ATOM 2488 C CA . ASP B 1 151 ? 10.783 3.823 -39.199 1.00 55.52 1537 ASP B CA 1
ATOM 2489 C C . ASP B 1 151 ? 10.953 2.808 -38.065 1.00 56.05 1537 ASP B C 1
ATOM 2490 O O . ASP B 1 151 ? 11.481 3.123 -36.976 1.00 45.58 1537 ASP B O 1
ATOM 2495 N N . TYR B 1 152 ? 10.518 1.581 -38.341 1.00 55.74 1538 TYR B N 1
ATOM 2496 C CA . TYR B 1 152 ? 10.693 0.486 -37.399 1.00 58.69 1538 TYR B CA 1
ATOM 2497 C C . TYR B 1 152 ? 12.128 0.429 -36.890 1.00 62.22 1538 TYR B C 1
ATOM 2498 O O . TYR B 1 152 ? 12.365 0.378 -35.685 1.00 74.82 1538 TYR B O 1
ATOM 2507 N N . PHE B 1 153 ? 13.079 0.442 -37.816 1.00 53.28 1539 PHE B N 1
ATOM 2508 C CA . PHE B 1 153 ? 14.493 0.332 -37.474 1.00 65.18 1539 PHE B CA 1
ATOM 2509 C C . PHE B 1 153 ? 14.957 1.392 -36.482 1.00 64.54 1539 PHE B C 1
ATOM 2510 O O . PHE B 1 153 ? 15.559 1.071 -35.465 1.00 65.38 1539 PHE B O 1
ATOM 2518 N N . ILE B 1 154 ? 14.692 2.654 -36.795 1.00 59.22 1540 ILE B N 1
ATOM 2519 C CA . ILE B 1 154 ? 15.164 3.764 -35.982 1.00 63.52 1540 ILE B CA 1
ATOM 2520 C C . ILE B 1 154 ? 14.518 3.718 -34.593 1.00 61.85 1540 ILE B C 1
ATOM 2521 O O . ILE B 1 154 ? 15.214 3.778 -33.554 1.00 64.85 1540 ILE B O 1
ATOM 2526 N N . ASN B 1 155 ? 13.193 3.570 -34.570 1.00 54.52 1541 ASN B N 1
ATOM 2527 C CA . ASN B 1 155 ? 12.496 3.474 -33.289 1.00 55.73 1541 ASN B CA 1
ATOM 2528 C C . ASN B 1 155 ? 13.046 2.336 -32.427 1.00 52.20 1541 ASN B C 1
ATOM 2529 O O . ASN B 1 155 ? 13.321 2.514 -31.237 1.00 61.92 1541 ASN B O 1
ATOM 2534 N N . MET B 1 156 ? 13.223 1.174 -33.046 1.00 56.17 1542 MET B N 1
ATOM 2535 C CA . MET B 1 156 ? 13.746 -0.000 -32.361 1.00 54.16 1542 MET B CA 1
ATOM 2536 C C . MET B 1 156 ? 15.168 0.232 -31.866 1.00 54.11 1542 MET B C 1
ATOM 2537 O O . MET B 1 156 ? 15.563 -0.289 -30.826 1.00 66.85 1542 MET B O 1
ATOM 2542 N N . LYS B 1 157 ? 15.940 1.007 -32.618 1.00 45.98 1543 LYS B N 1
ATOM 2543 C CA . LYS B 1 157 ? 17.289 1.354 -32.203 1.00 50.97 1543 LYS B CA 1
ATOM 2544 C C . LYS B 1 157 ? 17.213 2.105 -30.888 1.00 46.69 1543 LYS B C 1
ATOM 2545 O O . LYS B 1 157 ? 17.852 1.719 -29.897 1.00 56.18 1543 LYS B O 1
ATOM 2551 N N . ALA B 1 158 ? 16.411 3.169 -30.875 1.00 46.78 1544 ALA B N 1
ATOM 2552 C CA . ALA B 1 158 ? 16.224 3.935 -29.640 1.00 47.92 1544 ALA B CA 1
ATOM 2553 C C . ALA B 1 158 ? 15.797 3.033 -28.471 1.00 52.01 1544 ALA B C 1
ATOM 2554 O O . ALA B 1 158 ? 16.459 2.988 -27.417 1.00 60.61 1544 ALA B O 1
ATOM 2556 N N . LYS B 1 159 ? 14.696 2.310 -28.668 1.00 47.27 1545 LYS B N 1
ATOM 2557 C CA . LYS B 1 159 ? 14.166 1.426 -27.632 1.00 61.96 1545 LYS B CA 1
ATOM 2558 C C . LYS B 1 159 ? 15.221 0.473 -27.068 1.00 59.81 1545 LYS B C 1
ATOM 2559 O O . LYS B 1 159 ? 15.378 0.354 -25.850 1.00 50.31 1545 LYS B O 1
ATOM 2565 N N . LEU B 1 160 ? 15.938 -0.204 -27.960 1.00 61.31 1546 LEU B N 1
ATOM 2566 C CA . LEU B 1 160 ? 16.975 -1.138 -27.542 1.00 55.84 1546 LEU B CA 1
ATOM 2567 C C . LEU B 1 160 ? 18.072 -0.446 -26.743 1.00 52.86 1546 LEU B C 1
ATOM 2568 O O . LEU B 1 160 ? 18.540 -0.983 -25.739 1.00 56.53 1546 LEU B O 1
ATOM 2573 N N . ILE B 1 161 ? 18.488 0.740 -27.179 1.00 48.16 1547 ILE B N 1
ATOM 2574 C CA . ILE B 1 161 ? 19.472 1.486 -26.399 1.00 53.15 1547 ILE B CA 1
ATOM 2575 C C . ILE B 1 161 ? 18.955 1.683 -24.976 1.00 65.11 1547 ILE B C 1
ATOM 2576 O O . ILE B 1 161 ? 19.654 1.392 -23.991 1.00 56.25 1547 ILE B O 1
ATOM 2581 N N . ALA B 1 162 ? 17.719 2.164 -24.876 1.00 66.90 1548 ALA B N 1
ATOM 2582 C CA . ALA B 1 162 ? 17.099 2.391 -23.573 1.00 58.29 1548 ALA B CA 1
ATOM 2583 C C . ALA B 1 162 ? 17.129 1.137 -22.688 1.00 69.06 1548 ALA B C 1
ATOM 2584 O O . ALA B 1 162 ? 17.676 1.156 -21.577 1.00 70.85 1548 ALA B O 1
ATOM 2586 N N . ASP B 1 163 ? 16.545 0.050 -23.187 1.00 69.39 1549 ASP B N 1
ATOM 2587 C CA . ASP B 1 163 ? 16.520 -1.211 -22.448 1.00 74.78 1549 ASP B CA 1
ATOM 2588 C C . ASP B 1 163 ? 17.916 -1.615 -21.989 1.00 74.33 1549 ASP B C 1
ATOM 2589 O O . ASP B 1 163 ? 18.126 -1.979 -20.826 1.00 86.01 1549 ASP B O 1
ATOM 2594 N N . ALA B 1 164 ? 18.867 -1.547 -22.914 1.00 70.24 1550 ALA B N 1
ATOM 2595 C CA . ALA B 1 164 ? 20.250 -1.901 -22.628 1.00 62.54 1550 ALA B CA 1
ATOM 2596 C C . ALA B 1 164 ? 20.816 -1.097 -21.459 1.00 61.59 1550 ALA B C 1
ATOM 2597 O O . ALA B 1 164 ? 21.451 -1.660 -20.565 1.00 58.03 1550 ALA B O 1
ATOM 2599 N N . ARG B 1 165 ? 20.594 0.216 -21.465 1.00 57.25 1551 ARG B N 1
ATOM 2600 C CA . ARG B 1 165 ? 21.065 1.040 -20.352 1.00 57.86 1551 ARG B CA 1
ATOM 2601 C C . ARG B 1 165 ? 20.373 0.663 -19.041 1.00 66.08 1551 ARG B C 1
ATOM 2602 O O . ARG B 1 165 ? 21.009 0.625 -17.986 1.00 66.68 1551 ARG B O 1
ATOM 2610 N N . ASP B 1 166 ? 19.075 0.378 -19.112 1.00 62.32 1552 ASP B N 1
ATOM 2611 C CA . ASP B 1 166 ? 18.339 -0.071 -17.932 1.00 62.64 1552 ASP B CA 1
ATOM 2612 C C . ASP B 1 166 ? 18.982 -1.316 -17.311 1.00 82.88 1552 ASP B C 1
ATOM 2613 O O . ASP B 1 166 ? 19.262 -1.360 -16.101 1.00 65.75 1552 ASP B O 1
ATOM 2618 N N . LEU B 1 167 ? 19.216 -2.328 -18.143 1.00 87.71 1553 LEU B N 1
ATOM 2619 C CA . LEU B 1 167 ? 19.836 -3.565 -17.677 1.00 81.88 1553 LEU B CA 1
ATOM 2620 C C . LEU B 1 167 ? 21.248 -3.323 -17.159 1.00 74.73 1553 LEU B C 1
ATOM 2621 O O . LEU B 1 167 ? 21.679 -3.949 -16.193 1.00 85.41 1553 LEU B O 1
ATOM 2626 N N . ALA B 1 168 ? 21.966 -2.413 -17.808 1.00 66.37 1554 ALA B N 1
ATOM 2627 C CA . ALA B 1 168 ? 23.312 -2.066 -17.375 1.00 62.85 1554 ALA B CA 1
ATOM 2628 C C . ALA B 1 168 ? 23.273 -1.525 -15.952 1.00 80.85 1554 ALA B C 1
ATOM 2629 O O . ALA B 1 168 ? 24.057 -1.938 -15.094 1.00 88.55 1554 ALA B O 1
ATOM 2631 N N . VAL B 1 169 ? 22.347 -0.602 -15.709 1.00 82.54 1555 VAL B N 1
ATOM 2632 C CA . VAL B 1 169 ? 22.174 -0.019 -14.383 1.00 77.43 1555 VAL B CA 1
ATOM 2633 C C . VAL B 1 169 ? 21.814 -1.078 -13.348 1.00 87.13 1555 VAL B C 1
ATOM 2634 O O . VAL B 1 169 ? 22.518 -1.240 -12.346 1.00 95.10 1555 VAL B O 1
ATOM 2638 N N . ARG B 1 170 ? 20.719 -1.797 -13.590 1.00 84.54 1556 ARG B N 1
ATOM 2639 C CA . ARG B 1 170 ? 20.283 -2.836 -12.659 1.00 78.08 1556 ARG B CA 1
ATOM 2640 C C . ARG B 1 170 ? 21.428 -3.787 -12.312 1.00 89.18 1556 ARG B C 1
ATOM 2641 O O . ARG B 1 170 ? 21.707 -4.042 -11.132 1.00 92.28 1556 ARG B O 1
ATOM 2649 N N . ILE B 1 171 ? 22.098 -4.294 -13.342 1.00 88.44 1557 ILE B N 1
ATOM 2650 C CA . ILE B 1 171 ? 23.242 -5.177 -13.142 1.00 97.86 1557 ILE B CA 1
ATOM 2651 C C . ILE B 1 171 ? 24.295 -4.526 -12.250 1.00 98.36 1557 ILE B C 1
ATOM 2652 O O . ILE B 1 171 ? 24.643 -5.065 -11.201 1.00 89.72 1557 ILE B O 1
ATOM 2657 N N . LYS B 1 172 ? 24.795 -3.367 -12.668 1.00 91.18 1558 LYS B N 1
ATOM 2658 C CA . LYS B 1 172 ? 25.807 -2.645 -11.903 1.00 84.07 1558 LYS B CA 1
ATOM 2659 C C . LYS B 1 172 ? 25.432 -2.575 -10.420 1.00 89.35 1558 LYS B C 1
ATOM 2660 O O . LYS B 1 172 ? 26.175 -3.049 -9.547 1.00 89.09 1558 LYS B O 1
ATOM 2666 N N . GLY B 1 173 ? 24.270 -1.990 -10.144 1.00 92.02 1559 GLY B N 1
ATOM 2667 C CA . GLY B 1 173 ? 23.782 -1.851 -8.782 1.00 91.97 1559 GLY B CA 1
ATOM 2668 C C . GLY B 1 173 ? 23.769 -3.158 -8.009 1.00 91.02 1559 GLY B C 1
ATOM 2669 O O . GLY B 1 173 ? 24.302 -3.241 -6.898 1.00 98.94 1559 GLY B O 1
ATOM 2670 N N . SER B 1 174 ? 23.160 -4.186 -8.594 1.00 90.85 1560 SER B N 1
ATOM 2671 C CA . SER B 1 174 ? 23.115 -5.493 -7.948 1.00 96.59 1560 SER B CA 1
ATOM 2672 C C . SER B 1 174 ? 24.514 -6.014 -7.625 1.00 97.08 1560 SER B C 1
ATOM 2673 O O . SER B 1 174 ? 24.730 -6.638 -6.585 1.00 94.45 1560 SER B O 1
ATOM 2676 N N . GLU B 1 175 ? 25.462 -5.749 -8.519 1.00 100.83 1561 GLU B N 1
ATOM 2677 C CA . GLU B 1 175 ? 26.852 -6.127 -8.297 1.00 97.99 1561 GLU B CA 1
ATOM 2678 C C . GLU B 1 175 ? 27.402 -5.403 -7.076 1.00 89.53 1561 GLU B C 1
ATOM 2679 O O . GLU B 1 175 ? 28.097 -5.999 -6.251 1.00 88.85 1561 GLU B O 1
ATOM 2685 N N . GLU B 1 176 ? 27.085 -4.116 -6.964 1.00 77.69 1562 GLU B N 1
ATOM 2686 C CA . GLU B 1 176 ? 27.481 -3.346 -5.789 1.00 84.03 1562 GLU B CA 1
ATOM 2687 C C . GLU B 1 176 ? 26.947 -4.020 -4.525 1.00 91.97 1562 GLU B C 1
ATOM 2688 O O . GLU B 1 176 ? 27.709 -4.356 -3.607 1.00 88.34 1562 GLU B O 1
ATOM 2694 N N . GLN B 1 177 ? 25.631 -4.215 -4.490 1.00 87.77 1563 GLN B N 1
ATOM 2695 C CA . GLN B 1 177 ? 24.984 -4.900 -3.375 1.00 85.66 1563 GLN B CA 1
ATOM 2696 C C . GLN B 1 177 ? 25.757 -6.154 -2.997 1.00 91.75 1563 GLN B C 1
ATOM 2697 O O . GLN B 1 177 ? 26.206 -6.300 -1.858 1.00 87.81 1563 GLN B O 1
ATOM 2703 N N . LEU B 1 178 ? 25.912 -7.055 -3.963 1.00 96.11 1564 LEU B N 1
ATOM 2704 C CA . LEU B 1 178 ? 26.628 -8.302 -3.729 1.00 100.29 1564 LEU B CA 1
ATOM 2705 C C . LEU B 1 178 ? 27.967 -8.025 -3.062 1.00 109.15 1564 LEU B C 1
ATOM 2706 O O . LEU B 1 178 ? 28.226 -8.507 -1.966 1.00 111.71 1564 LEU B O 1
ATOM 2711 N N . SER B 1 179 ? 28.815 -7.247 -3.725 1.00 109.30 1565 SER B N 1
ATOM 2712 C CA . SER B 1 179 ? 30.109 -6.889 -3.157 1.00 107.84 1565 SER B CA 1
ATOM 2713 C C . SER B 1 179 ? 29.992 -6.545 -1.672 1.00 106.87 1565 SER B C 1
ATOM 2714 O O . SER B 1 179 ? 30.681 -7.128 -0.827 1.00 103.48 1565 SER B O 1
ATOM 2717 N N . SER B 1 180 ? 29.108 -5.603 -1.358 1.00 101.22 1566 SER B N 1
ATOM 2718 C CA . SER B 1 180 ? 28.923 -5.170 0.023 1.00 101.06 1566 SER B CA 1
ATOM 2719 C C . SER B 1 180 ? 28.536 -6.307 0.967 1.00 120.73 1566 SER B C 1
ATOM 2720 O O . SER B 1 180 ? 29.066 -6.408 2.073 1.00 125.00 1566 SER B O 1
ATOM 2723 N N . LEU B 1 181 ? 27.612 -7.159 0.537 1.00 125.46 1567 LEU B N 1
ATOM 2724 C CA . LEU B 1 181 ? 27.180 -8.276 1.372 1.00 125.16 1567 LEU B CA 1
ATOM 2725 C C . LEU B 1 181 ? 28.321 -9.257 1.614 1.00 125.87 1567 LEU B C 1
ATOM 2726 O O . LEU B 1 181 ? 28.699 -9.518 2.756 1.00 132.13 1567 LEU B O 1
ATOM 2731 N N . SER B 1 182 ? 28.865 -9.796 0.529 1.00 119.76 1568 SER B N 1
ATOM 2732 C CA . SER B 1 182 ? 29.973 -10.739 0.603 1.00 125.92 1568 SER B CA 1
ATOM 2733 C C . SER B 1 182 ? 31.106 -10.212 1.478 1.00 132.07 1568 SER B C 1
ATOM 2734 O O . SER B 1 182 ? 31.719 -10.967 2.233 1.00 131.85 1568 SER B O 1
ATOM 2737 N N . ASP B 1 183 ? 31.381 -8.915 1.376 1.00 130.90 1569 ASP B N 1
ATOM 2738 C CA . ASP B 1 183 ? 32.473 -8.315 2.136 1.00 138.20 1569 ASP B CA 1
ATOM 2739 C C . ASP B 1 183 ? 32.272 -8.430 3.652 1.00 138.10 1569 ASP B C 1
ATOM 2740 O O . ASP B 1 183 ? 33.236 -8.579 4.405 1.00 139.91 1569 ASP B O 1
ATOM 2745 N N . ALA B 1 184 ? 31.020 -8.370 4.094 1.00 125.33 1570 ALA B N 1
ATOM 2746 C CA . ALA B 1 184 ? 30.710 -8.454 5.518 1.00 110.94 1570 ALA B CA 1
ATOM 2747 C C . ALA B 1 184 ? 31.018 -9.841 6.075 1.00 103.88 1570 ALA B C 1
ATOM 2748 O O . ALA B 1 184 ? 30.112 -10.614 6.387 1.00 91.85 1570 ALA B O 1
#

Solvent-accessible surface area: 22531 Å² total; per-residue (Å²): 166,78,102,106,134,77,116,63,85,79,76,50,127,103,20,60,101,99,17,83,52,13,92,151,85,63,101,65,22,53,105,78,39,73,63,12,66,174,45,7,113,88,9,52,48,101,1,34,141,98,26,158,108,62,39,8,46,134,4,116,76,10,17,74,15,22,5,105,9,24,38,72,24,49,18,2,59,51,103,31,59,125,5,61,45,34,23,97,50,65,92,125,63,90,32,62,20,50,63,106,51,67,109,7,100,103,78,46,101,90,1,72,132,76,77,50,64,11,93,141,88,15,109,77,9,48,33,25,2,67,183,47,15,55,83,108,54,28,59,62,12,76,124,4,25,101,44,34,33,118,7,32,38,46,28,55,74,3,20,62,110,13,99,30,8,81,122,106,36,65,64,49,75,115,89,178,99,124,128,116,110,40,83,92,93,47,130,111,18,71,90,117,18,96,69,12,95,176,85,57,98,53,19,57,94,86,37,68,62,11,65,160,49,9,97,89,7,49,50,58,1,44,126,108,16,160,96,51,60,6,42,122,4,124,67,9,18,85,14,22,5,102,11,26,35,70,23,54,27,0,63,57,102,16,58,128,6,74,58,36,29,98,56,64,123,118,62,92,32,66,24,56,75,111,78,94,68,4,114,106,67,39,109,95,1,82,145,75,82,46,59,10,100,146,79,15,112,77,11,55,37,25,3,74,168,34,14,52,84,109,33,29,63,71,16,82,135,4,22,84,25,35,31,120,3,31,38,48,30,72,66,10,44,74,110,10,124,30,11,74,90,107,40,66,70,54,73,118,113

InterPro domains:
  IPR014799 Apx/Shrm Domain 2 [PF08687] (1318-1571)
  IPR014799 Apx/Shrm Domain 2 [PS51307] (1305-1572)
  IPR027685 Shroom family [PTHR15012] (18-1574)

Nearest PDB structures (foldseek):
  5f5p-assembly2_G  TM=4.803E-01  e=1.934E-06  Homo sapiens
  5f4y-assembly1_B  TM=4.687E-01  e=1.287E-03  Homo sapiens
  5f5p-assembly2_G  TM=4.754E-01  e=3.626E-06  Homo sapiens
  5f4y-assembly1_B  TM=4.688E-01  e=9.623E-04  Homo sapiens